Protein AF-A0A8J7CQ52-F1 (afdb_monomer)

Radius of gyration: 21.43 Å; Cα contacts (8 Å, |Δi|>4): 428; chains: 1; bounding box: 42×61×65 Å

Nearest PDB structures (foldseek):
  5lgg-assembly1_A  TM=3.935E-01  e=1.285E-01  Homo sapiens
  8pkp-assembly1_A  TM=4.173E-01  e=3.116E-01  Homo sapiens
  9gaw-assembly1_A  TM=3.884E-01  e=4.981E-01  Homo sapiens
  6q6g-assembly1_A  TM=3.761E-01  e=5.247E-01  Homo sapiens
  6q6h-assembly1_A  TM=3.753E-01  e=8.388E-01  Homo sapiens

Mean predicted aligned error: 8.26 Å

Solvent-accessible surface area (backbone atoms only — not comparable to full-atom values): 11111 Å² total; per-residue (Å²): 122,69,74,60,57,54,53,53,52,52,52,54,54,55,58,62,68,70,60,70,74,70,75,74,66,32,56,39,42,73,78,47,77,41,76,44,51,52,61,78,50,51,72,66,33,68,51,78,50,77,44,84,43,92,91,40,47,37,34,41,38,47,31,33,45,63,89,46,56,59,70,42,18,30,38,42,36,31,21,48,72,83,43,77,31,42,78,49,66,35,48,65,52,66,85,21,37,27,42,35,33,36,30,33,69,88,77,53,46,60,33,39,34,47,30,25,47,84,41,22,35,35,31,32,76,37,76,94,74,63,28,57,39,80,72,42,52,50,87,81,52,94,76,65,87,86,39,32,35,43,76,45,54,32,70,61,10,36,41,33,41,35,34,35,23,79,92,75,36,25,18,41,35,33,42,48,44,81,36,79,90,75,71,42,64,48,74,44,82,71,50,75,40,88,42,47,73,70,68,49,55,54,133

Structure (mmCIF, N/CA/C/O backbone):
data_AF-A0A8J7CQ52-F1
#
_entry.id   AF-A0A8J7CQ52-F1
#
loop_
_atom_site.group_PDB
_atom_site.id
_atom_site.type_symbol
_atom_site.label_atom_id
_atom_site.label_alt_id
_atom_site.label_comp_id
_atom_site.label_asym_id
_atom_site.label_entity_id
_atom_site.label_seq_id
_atom_site.pdbx_PDB_ins_code
_atom_site.Cartn_x
_atom_site.Cartn_y
_atom_site.Cartn_z
_atom_site.occupancy
_atom_site.B_iso_or_equiv
_atom_site.auth_seq_id
_atom_site.auth_comp_id
_atom_site.auth_asym_id
_atom_site.auth_atom_id
_atom_site.pdbx_PDB_model_num
ATOM 1 N N . MET A 1 1 ? -21.007 -41.642 -45.977 1.00 54.12 1 MET A N 1
ATOM 2 C CA . MET A 1 1 ? -19.955 -40.596 -45.983 1.00 54.12 1 MET A CA 1
ATOM 3 C C . MET A 1 1 ? -20.249 -39.434 -45.017 1.00 54.12 1 MET A C 1
ATOM 5 O O . MET A 1 1 ? -19.329 -38.993 -44.347 1.00 54.12 1 MET A O 1
ATOM 9 N N . PHE A 1 2 ? -21.511 -39.017 -44.837 1.00 52.59 2 PHE A N 1
ATOM 10 C CA . PHE A 1 2 ? -21.915 -37.891 -43.967 1.00 52.59 2 PHE A CA 1
ATOM 11 C C . PHE A 1 2 ? -21.679 -38.043 -42.448 1.00 52.59 2 PHE A C 1
ATOM 13 O O . PHE A 1 2 ? -21.454 -37.051 -41.765 1.00 52.59 2 PHE A O 1
ATOM 20 N N . ARG A 1 3 ? -21.672 -39.269 -41.901 1.00 51.53 3 ARG A N 1
ATOM 21 C CA . ARG A 1 3 ? -21.471 -39.498 -40.452 1.00 51.53 3 ARG A CA 1
ATOM 22 C C . ARG A 1 3 ? -20.067 -39.149 -39.943 1.00 51.53 3 ARG A C 1
ATOM 24 O O . ARG A 1 3 ? -19.924 -38.793 -38.781 1.00 51.53 3 ARG A O 1
ATOM 31 N N . LYS A 1 4 ? -19.039 -39.251 -40.795 1.00 50.12 4 LYS A N 1
ATOM 32 C CA . LYS A 1 4 ? -17.650 -38.974 -40.395 1.00 50.12 4 LYS A CA 1
ATOM 33 C C . LYS A 1 4 ? -17.362 -37.470 -40.356 1.00 50.12 4 LYS A C 1
ATOM 35 O O . LYS A 1 4 ? -16.729 -37.024 -39.415 1.00 50.12 4 LYS A O 1
ATOM 40 N N . PHE A 1 5 ? -17.928 -36.697 -41.289 1.00 53.66 5 PHE A N 1
ATOM 41 C CA . PHE A 1 5 ? -17.796 -35.233 -41.318 1.00 53.66 5 PHE A CA 1
ATOM 42 C C . PHE A 1 5 ? -18.483 -34.538 -40.136 1.00 53.66 5 PHE A C 1
ATOM 44 O O . PHE A 1 5 ? -17.943 -33.575 -39.601 1.00 53.66 5 PHE A O 1
ATOM 51 N N . PHE A 1 6 ? -19.630 -35.053 -39.681 1.00 57.00 6 PHE A N 1
ATOM 52 C CA . PHE A 1 6 ? -20.334 -34.492 -38.523 1.00 57.00 6 PHE A CA 1
ATOM 53 C C . PHE A 1 6 ? -19.544 -34.655 -37.218 1.00 57.00 6 PHE A C 1
ATOM 55 O O . PHE A 1 6 ? -19.503 -33.739 -36.404 1.00 57.00 6 PHE A O 1
ATOM 62 N N . ALA A 1 7 ? -18.875 -35.799 -37.043 1.00 59.47 7 ALA A N 1
ATOM 63 C CA . ALA A 1 7 ? -18.040 -36.054 -35.873 1.00 59.47 7 ALA A CA 1
ATOM 64 C C . ALA A 1 7 ? -16.777 -35.178 -35.864 1.00 59.47 7 ALA A C 1
ATOM 66 O O . ALA A 1 7 ? -16.391 -34.681 -34.811 1.00 59.47 7 ALA A O 1
ATOM 67 N N . THR A 1 8 ? -16.162 -34.936 -37.027 1.00 58.97 8 THR A N 1
ATOM 68 C CA . THR A 1 8 ? -14.992 -34.051 -37.132 1.00 58.97 8 THR A CA 1
ATOM 69 C C . THR A 1 8 ? -15.363 -32.590 -36.875 1.00 58.97 8 THR A C 1
ATOM 71 O O . THR A 1 8 ? -14.635 -31.912 -36.160 1.00 58.97 8 THR A O 1
ATOM 74 N N . LEU A 1 9 ? -16.522 -32.134 -37.371 1.00 58.25 9 LEU A N 1
ATOM 75 C CA . LEU A 1 9 ? -17.026 -30.776 -37.139 1.00 58.25 9 LEU A CA 1
ATOM 76 C C . LEU A 1 9 ? -17.364 -30.531 -35.657 1.00 58.25 9 LEU A C 1
ATOM 78 O O . LEU A 1 9 ? -17.001 -29.491 -35.112 1.00 58.25 9 LEU A O 1
ATOM 82 N N . LEU A 1 10 ? -18.000 -31.500 -34.985 1.00 57.00 10 LEU A N 1
ATOM 83 C CA . LEU A 1 10 ? -18.293 -31.417 -33.547 1.00 57.00 10 LEU A CA 1
ATOM 84 C C . LEU A 1 10 ? -17.024 -31.428 -32.688 1.00 57.00 10 LEU A C 1
ATOM 86 O O . LEU A 1 10 ? -16.965 -30.708 -31.697 1.00 57.00 10 LEU A O 1
ATOM 90 N N . LEU A 1 11 ? -15.999 -32.197 -33.072 1.00 55.75 11 LEU A N 1
ATOM 91 C CA . LEU A 1 11 ? -14.731 -32.241 -32.341 1.00 55.75 11 LEU A CA 1
ATOM 92 C C . LEU A 1 11 ? -13.945 -30.927 -32.487 1.00 55.75 11 LEU A C 1
ATOM 94 O O . LEU A 1 11 ? -13.383 -30.445 -31.508 1.00 55.75 11 LEU A O 1
ATOM 98 N N . THR A 1 12 ? -13.963 -30.300 -33.670 1.00 56.62 12 THR A N 1
ATOM 99 C CA . THR A 1 12 ? -13.379 -28.961 -33.861 1.00 56.62 12 THR A CA 1
ATOM 100 C C . THR A 1 12 ? -14.154 -27.872 -33.121 1.00 56.62 12 THR A C 1
ATOM 102 O O . THR A 1 12 ? -13.530 -26.969 -32.576 1.00 56.62 12 THR A O 1
ATOM 105 N N . LEU A 1 13 ? -15.487 -27.979 -33.029 1.00 53.38 13 LEU A N 1
ATOM 106 C CA . LEU A 1 13 ? -16.314 -27.015 -32.294 1.00 53.38 13 LEU A CA 1
ATOM 107 C C . LEU A 1 13 ? -16.138 -27.144 -30.768 1.00 53.38 13 LEU A C 1
ATOM 109 O O . LEU A 1 13 ? -16.143 -26.137 -30.061 1.00 53.38 13 LEU A O 1
ATOM 113 N N . LEU A 1 14 ? -15.930 -28.367 -30.255 1.00 51.81 14 LEU A N 1
ATOM 114 C CA . LEU A 1 14 ? -15.602 -28.594 -28.842 1.00 51.81 14 LEU A CA 1
ATOM 115 C C . LEU A 1 14 ? -14.202 -28.077 -28.479 1.00 51.81 14 LEU A C 1
ATOM 117 O O . LEU A 1 14 ? -14.034 -27.517 -27.400 1.00 51.81 14 LEU A O 1
ATOM 121 N N . LEU A 1 15 ? -13.217 -28.206 -29.374 1.00 49.91 15 LEU A N 1
ATOM 122 C CA . LEU A 1 15 ? -11.858 -27.696 -29.146 1.00 49.91 15 LEU A CA 1
ATOM 123 C C . LEU A 1 15 ? -11.780 -26.159 -29.181 1.00 49.91 15 LEU A C 1
ATOM 125 O O . LEU A 1 15 ? -10.929 -25.581 -28.509 1.00 49.91 15 LEU A O 1
ATOM 129 N N . THR A 1 16 ? -12.686 -25.481 -29.896 1.00 47.00 16 THR A N 1
ATOM 130 C CA . THR A 1 16 ? -12.791 -24.010 -29.859 1.00 47.00 16 THR A CA 1
ATOM 131 C C . THR A 1 16 ? -13.484 -23.469 -28.607 1.00 47.00 16 THR A C 1
ATOM 133 O O . THR A 1 16 ? -13.333 -22.293 -28.301 1.00 47.00 16 THR A O 1
ATOM 136 N N . LEU A 1 17 ? -14.212 -24.305 -27.857 1.00 45.75 17 LEU A N 1
ATOM 137 C CA . LEU A 1 17 ? -14.880 -23.901 -26.610 1.00 45.75 17 LEU A CA 1
ATOM 138 C C . LEU A 1 17 ? -14.002 -24.089 -25.363 1.00 45.75 17 LEU A C 1
ATOM 140 O O . LEU A 1 17 ? -14.346 -23.588 -24.298 1.00 45.75 17 LEU A O 1
ATOM 144 N N . THR A 1 18 ? -12.859 -24.769 -25.483 1.00 48.62 18 THR A N 1
ATOM 145 C CA . THR A 1 18 ? -11.888 -24.949 -24.387 1.00 48.62 18 THR A CA 1
ATOM 146 C C . THR A 1 18 ? -10.672 -24.033 -24.488 1.00 48.62 18 THR A C 1
ATOM 148 O O . THR A 1 18 ? -9.769 -24.121 -23.662 1.00 48.62 18 THR A O 1
ATOM 151 N N . ALA A 1 19 ? -10.641 -23.140 -25.477 1.00 43.78 19 ALA A N 1
ATOM 152 C CA . ALA A 1 19 ? -9.650 -22.077 -25.579 1.00 43.78 19 ALA A CA 1
ATOM 153 C C . ALA A 1 19 ? -10.288 -20.725 -25.241 1.00 43.78 19 ALA A C 1
ATOM 155 O O . ALA A 1 19 ? -10.135 -19.747 -25.963 1.00 43.78 19 ALA A O 1
ATOM 156 N N . SER A 1 20 ? -10.987 -20.646 -24.107 1.00 39.41 20 SER A N 1
ATOM 157 C CA . SER A 1 20 ? -10.946 -19.405 -23.344 1.00 39.41 20 SER A CA 1
ATOM 158 C C . SER A 1 20 ? -9.503 -19.262 -22.868 1.00 39.41 20 SER A C 1
ATOM 160 O O . SER A 1 20 ? -9.134 -19.765 -21.805 1.00 39.41 20 SER A O 1
ATOM 162 N N . THR A 1 21 ? -8.660 -18.623 -23.681 1.00 40.94 21 THR A N 1
ATOM 163 C CA . THR A 1 21 ? -7.546 -17.859 -23.135 1.00 40.94 21 THR A CA 1
ATOM 164 C C . THR A 1 21 ? -8.205 -16.857 -22.206 1.00 40.94 21 THR A C 1
ATOM 166 O O . THR A 1 21 ? -8.699 -15.816 -22.631 1.00 40.94 21 THR A O 1
ATOM 169 N N . VAL A 1 22 ? -8.339 -17.251 -20.940 1.00 43.28 22 VAL A N 1
ATOM 170 C CA . VAL A 1 22 ? -8.546 -16.320 -19.850 1.00 43.28 22 VAL A CA 1
ATOM 171 C C . VAL A 1 22 ? -7.274 -15.491 -19.870 1.00 43.28 22 VAL A C 1
ATOM 173 O O . VAL A 1 22 ? -6.287 -15.811 -19.211 1.00 43.28 22 VAL A O 1
ATOM 176 N N . ASP A 1 23 ? -7.272 -14.450 -20.696 1.00 38.31 23 ASP A N 1
ATOM 177 C CA . ASP A 1 23 ? -6.610 -13.229 -20.304 1.00 38.31 23 ASP A CA 1
ATOM 178 C C . ASP A 1 23 ? -7.300 -12.887 -18.990 1.00 38.31 23 ASP A C 1
ATOM 180 O O . ASP A 1 23 ? -8.442 -12.427 -18.966 1.00 38.31 23 ASP A O 1
ATOM 184 N N . ALA A 1 24 ? -6.681 -13.313 -17.889 1.00 46.59 24 ALA A N 1
ATOM 185 C CA . ALA A 1 24 ? -7.127 -12.994 -16.551 1.00 46.59 24 ALA A CA 1
ATOM 186 C C . ALA A 1 24 ? -6.925 -11.492 -16.417 1.00 46.59 24 ALA A C 1
ATOM 188 O O . ALA A 1 24 ? -5.885 -11.046 -15.943 1.00 46.59 24 ALA A O 1
ATOM 189 N N . GLU A 1 25 ? -7.878 -10.719 -16.931 1.00 59.00 25 GLU A N 1
ATOM 190 C CA . GLU A 1 25 ? -7.956 -9.293 -16.700 1.00 59.00 25 GLU A CA 1
ATOM 191 C C . 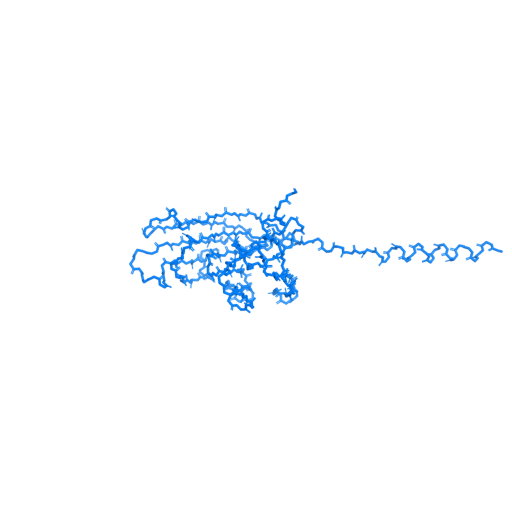GLU A 1 25 ? -7.820 -9.100 -15.192 1.00 59.00 25 GLU A C 1
ATOM 193 O O . GLU A 1 25 ? -8.471 -9.783 -14.391 1.00 59.00 25 GLU A O 1
ATOM 198 N N . GLY A 1 26 ? -6.853 -8.280 -14.796 1.00 64.25 26 GLY A N 1
ATOM 199 C CA . GLY A 1 26 ? -6.562 -8.092 -13.395 1.00 64.25 26 GLY A CA 1
ATOM 200 C C . GLY A 1 26 ? -7.808 -7.561 -12.689 1.00 64.25 26 GLY A C 1
ATOM 201 O O . GLY A 1 26 ? -8.547 -6.727 -13.205 1.00 64.25 26 GLY A O 1
ATOM 202 N N . THR A 1 27 ? -8.078 -8.077 -11.496 1.00 88.19 27 THR A N 1
ATOM 203 C CA . THR A 1 27 ? -9.344 -7.838 -10.795 1.00 88.19 27 THR A CA 1
ATOM 204 C C . THR A 1 27 ? -9.273 -6.639 -9.855 1.00 88.19 27 THR A C 1
ATOM 206 O O . THR A 1 27 ? -10.028 -6.567 -8.888 1.00 88.19 27 THR A O 1
ATOM 209 N N . PHE A 1 28 ? -8.353 -5.701 -10.072 1.00 95.50 28 PHE A N 1
ATOM 210 C CA . PHE A 1 28 ? -8.135 -4.591 -9.150 1.00 95.50 28 PHE A CA 1
ATOM 211 C C . PHE A 1 28 ? -8.481 -3.246 -9.764 1.00 95.50 28 PHE A C 1
ATOM 213 O O . PHE A 1 28 ? -8.263 -2.991 -10.942 1.00 95.50 28 PHE A O 1
ATOM 220 N N . GLN A 1 29 ? -8.969 -2.350 -8.914 1.00 95.06 29 GLN A N 1
ATOM 221 C CA . GLN A 1 29 ? -9.265 -0.970 -9.262 1.00 95.06 29 GLN A CA 1
ATOM 222 C C . GLN A 1 29 ? -8.738 -0.042 -8.170 1.00 95.06 29 GLN A C 1
ATOM 224 O O . GLN A 1 29 ? -9.004 -0.250 -6.989 1.00 95.06 29 GLN A O 1
ATOM 229 N N . GLN A 1 30 ? -8.030 1.024 -8.542 1.00 95.69 30 GLN A N 1
ATOM 230 C CA . GLN A 1 30 ? -7.736 2.102 -7.598 1.00 95.69 30 GLN A CA 1
ATOM 231 C C . GLN A 1 30 ? -9.005 2.937 -7.378 1.00 95.69 30 GLN A C 1
ATOM 233 O O . GLN A 1 30 ? -9.557 3.484 -8.330 1.00 95.69 30 GLN A O 1
ATOM 238 N N . VAL A 1 31 ? -9.458 3.048 -6.130 1.00 95.94 31 VAL A N 1
ATOM 239 C CA . VAL A 1 31 ? -10.712 3.739 -5.766 1.00 95.94 31 VAL A CA 1
ATOM 240 C C . VAL A 1 31 ? -10.490 5.013 -4.951 1.00 95.94 31 VAL A C 1
ATOM 242 O O . VAL A 1 31 ? -11.420 5.789 -4.763 1.00 95.94 31 VAL A O 1
ATOM 245 N N . TYR A 1 32 ? -9.266 5.247 -4.476 1.00 96.25 32 TYR A N 1
ATOM 246 C CA . TYR A 1 32 ? -8.889 6.461 -3.752 1.00 96.25 32 TYR A CA 1
ATOM 247 C C . TYR A 1 32 ? -7.391 6.744 -3.922 1.00 96.25 32 TYR A C 1
ATOM 249 O O . TYR A 1 32 ? -6.586 5.809 -3.990 1.00 96.25 32 TYR A O 1
ATOM 257 N N . ASN A 1 33 ? -7.021 8.027 -3.963 1.00 94.81 33 ASN A N 1
ATOM 258 C CA . ASN A 1 33 ? -5.635 8.484 -4.014 1.00 94.81 33 ASN A CA 1
ATOM 259 C C . ASN A 1 33 ? -5.468 9.834 -3.305 1.00 94.81 33 ASN A C 1
ATOM 261 O O . ASN A 1 33 ? -6.072 10.821 -3.716 1.00 94.81 33 ASN A O 1
ATOM 265 N N . ALA A 1 34 ? -4.598 9.868 -2.301 1.00 93.81 34 ALA A N 1
ATOM 266 C CA . ALA A 1 34 ? -4.069 11.065 -1.662 1.00 93.81 34 ALA A CA 1
ATOM 267 C C . ALA A 1 34 ? -2.553 11.098 -1.879 1.00 93.81 34 ALA A C 1
ATOM 269 O O . ALA A 1 34 ? -1.767 10.555 -1.097 1.00 93.81 34 ALA A O 1
ATOM 270 N N . GLU A 1 35 ? -2.152 11.696 -2.994 1.00 92.50 35 GLU A N 1
ATOM 271 C CA . GLU A 1 35 ? -0.752 11.810 -3.386 1.00 92.50 35 GLU A CA 1
ATOM 272 C C . GLU A 1 35 ? -0.027 12.858 -2.537 1.00 92.50 35 GLU A C 1
ATOM 274 O O . GLU A 1 35 ? -0.540 13.957 -2.324 1.00 92.50 35 GLU A O 1
ATOM 279 N N . ASN A 1 36 ? 1.167 12.513 -2.048 1.00 91.56 36 ASN A N 1
ATOM 280 C CA . ASN A 1 36 ? 2.035 13.378 -1.244 1.00 91.56 36 ASN A CA 1
ATOM 281 C C . ASN A 1 36 ? 1.316 14.068 -0.069 1.00 91.56 36 ASN A C 1
ATOM 283 O O . ASN A 1 36 ? 1.670 15.185 0.318 1.00 91.56 36 ASN A O 1
ATOM 287 N N . PHE A 1 37 ? 0.310 13.411 0.521 1.00 90.81 37 PHE A N 1
ATOM 288 C CA . PHE A 1 37 ? -0.562 14.006 1.534 1.00 90.81 37 PHE A CA 1
ATOM 289 C C . PHE A 1 37 ? 0.225 14.582 2.722 1.00 90.81 37 PHE A C 1
ATOM 291 O O . PHE A 1 37 ? -0.157 15.609 3.285 1.00 90.81 37 PHE A O 1
ATOM 298 N N . SER A 1 38 ? 1.351 13.963 3.098 1.00 91.38 38 SER A N 1
ATOM 299 C CA . SER A 1 38 ? 2.135 14.405 4.256 1.00 91.38 38 SER A CA 1
ATOM 300 C C . SER A 1 38 ? 2.939 15.689 4.014 1.00 91.38 38 SER A C 1
ATOM 302 O O . SER A 1 38 ? 3.389 16.301 4.989 1.00 91.38 38 SER A O 1
ATOM 304 N N . ALA A 1 39 ? 3.099 16.132 2.759 1.00 89.50 39 ALA A N 1
ATOM 305 C CA . ALA A 1 39 ? 3.724 17.417 2.435 1.00 89.50 39 ALA A CA 1
ATOM 306 C C . ALA A 1 39 ? 2.880 18.595 2.947 1.00 89.50 39 ALA A C 1
ATOM 308 O O . ALA A 1 39 ? 3.423 19.590 3.421 1.00 89.50 39 ALA A O 1
ATOM 309 N N . GLY A 1 40 ? 1.549 18.464 2.884 1.00 83.75 40 GLY A N 1
ATOM 310 C CA . GLY A 1 40 ? 0.603 19.492 3.324 1.00 83.75 40 GLY A CA 1
ATOM 311 C C . GLY A 1 40 ? 0.329 19.499 4.830 1.00 83.75 40 GLY A C 1
ATOM 312 O O . GLY A 1 40 ? -0.248 20.458 5.341 1.00 83.75 40 GLY A O 1
ATOM 313 N N . LEU A 1 41 ? 0.740 18.452 5.553 1.00 89.94 41 LEU A N 1
ATOM 314 C CA . LEU A 1 41 ? 0.519 18.345 6.992 1.00 89.94 41 LEU A CA 1
ATOM 315 C C . LEU A 1 41 ? 1.538 19.176 7.778 1.00 89.94 41 LEU A C 1
ATOM 317 O O . LEU A 1 41 ? 2.758 18.997 7.658 1.00 89.94 41 LEU A O 1
ATOM 321 N N . LYS A 1 42 ? 1.026 20.048 8.651 1.00 89.81 42 LYS A N 1
ATOM 322 C CA . LYS A 1 42 ? 1.812 20.668 9.722 1.00 89.81 42 LYS A CA 1
ATOM 323 C C . LYS A 1 42 ? 2.085 19.651 10.832 1.00 89.81 42 LYS A C 1
ATOM 325 O O . LYS A 1 42 ? 1.505 18.568 10.884 1.00 89.81 42 LYS A O 1
ATOM 330 N N . ALA A 1 43 ? 2.975 20.033 11.737 1.00 86.56 43 ALA A N 1
ATOM 331 C CA . ALA A 1 43 ? 3.265 19.273 12.941 1.00 86.56 43 ALA A CA 1
ATOM 332 C C . ALA A 1 43 ? 1.984 19.054 13.782 1.00 86.56 43 ALA A C 1
ATOM 334 O O . ALA A 1 43 ? 1.177 19.970 13.932 1.00 86.56 43 ALA A O 1
ATOM 335 N N . ASP A 1 44 ? 1.802 17.835 14.286 1.00 89.50 44 ASP A N 1
ATOM 336 C CA . ASP A 1 44 ? 0.636 17.303 15.009 1.00 89.50 44 ASP A CA 1
ATOM 337 C C . ASP A 1 44 ? -0.707 17.315 14.261 1.00 89.50 44 ASP A C 1
ATOM 339 O O . ASP A 1 44 ? -1.755 17.055 14.857 1.00 89.50 44 ASP A O 1
ATOM 343 N N . GLN A 1 45 ? -0.698 17.531 12.944 1.00 93.56 45 GLN A N 1
ATOM 344 C CA . GLN A 1 45 ? -1.900 17.395 12.125 1.00 93.56 45 GLN A CA 1
ATOM 345 C C . GLN A 1 45 ? -2.124 15.958 11.655 1.00 93.56 45 GLN A C 1
ATOM 347 O O . GLN A 1 45 ? -1.191 15.161 11.521 1.00 93.56 45 GLN A O 1
ATOM 352 N N . ALA A 1 46 ? -3.392 15.649 11.395 1.00 93.75 46 ALA A N 1
ATOM 353 C CA . ALA A 1 46 ? -3.857 14.360 10.920 1.00 93.75 46 ALA A CA 1
ATOM 354 C C . ALA A 1 46 ? -4.783 14.533 9.715 1.00 93.75 46 ALA A C 1
ATOM 356 O O . ALA A 1 46 ? -5.510 15.524 9.639 1.00 93.75 46 ALA A O 1
ATOM 357 N N . ILE A 1 47 ? -4.790 13.542 8.826 1.00 94.69 47 ILE A N 1
ATOM 358 C CA . ILE A 1 47 ? -5.940 13.271 7.962 1.00 94.69 47 ILE A CA 1
ATOM 359 C C . ILE A 1 47 ? -6.664 12.027 8.471 1.00 94.69 47 ILE A C 1
ATOM 361 O O . ILE A 1 47 ? -6.027 11.080 8.943 1.00 94.69 47 ILE A O 1
ATOM 365 N N . ASP A 1 48 ? -7.988 12.042 8.368 1.00 95.88 48 ASP A N 1
ATOM 366 C CA . ASP A 1 48 ? -8.854 10.935 8.747 1.00 95.88 48 ASP A CA 1
ATOM 367 C C . ASP A 1 48 ? -9.662 10.501 7.523 1.00 95.88 48 ASP A C 1
ATOM 369 O O . ASP A 1 48 ? -10.458 11.269 6.990 1.00 95.88 48 ASP A O 1
ATOM 373 N N . GLU A 1 49 ? -9.476 9.255 7.102 1.00 96.88 49 GLU A N 1
ATOM 374 C CA . GLU A 1 49 ? -10.151 8.672 5.944 1.00 96.88 49 GLU A CA 1
ATOM 375 C C . GLU A 1 49 ? -10.973 7.460 6.370 1.00 96.88 49 GLU A C 1
ATOM 377 O O . GLU A 1 49 ? -10.555 6.678 7.225 1.00 96.88 49 GLU A O 1
ATOM 382 N N . SER A 1 50 ? -12.171 7.299 5.812 1.00 97.44 50 SER A N 1
ATOM 383 C CA . SER A 1 50 ? -13.091 6.218 6.182 1.00 97.44 50 SER A CA 1
ATOM 384 C C . SER A 1 50 ? -13.582 5.461 4.962 1.00 97.44 50 SER A C 1
ATOM 386 O O . SER A 1 50 ? -14.041 6.058 3.993 1.00 97.44 50 SER A O 1
ATOM 388 N N . PHE A 1 51 ? -13.572 4.136 5.060 1.00 97.25 51 PHE A N 1
ATOM 389 C CA . PHE A 1 51 ? -13.957 3.240 3.983 1.00 97.25 51 PHE A CA 1
ATOM 390 C C . PHE A 1 51 ? -14.918 2.177 4.506 1.00 97.25 51 PHE A C 1
ATOM 392 O O . PHE A 1 51 ? -14.689 1.584 5.559 1.00 97.25 51 PHE A O 1
ATOM 399 N N . ASN A 1 52 ? -15.987 1.922 3.755 1.00 95.75 52 ASN A N 1
ATOM 400 C CA . ASN A 1 52 ? -16.872 0.796 4.028 1.00 95.75 52 ASN A CA 1
ATOM 401 C C . ASN A 1 52 ? -16.250 -0.460 3.411 1.00 95.75 52 ASN A C 1
ATOM 403 O O . ASN A 1 52 ? -16.018 -0.497 2.200 1.00 95.75 52 ASN A O 1
ATOM 407 N N . THR A 1 53 ? -15.969 -1.464 4.235 1.00 94.38 53 THR A N 1
ATOM 408 C CA . THR A 1 53 ? -15.482 -2.777 3.802 1.00 94.38 53 THR A CA 1
ATOM 409 C C . THR A 1 53 ? -16.567 -3.831 4.046 1.00 94.38 53 THR A C 1
ATOM 411 O O . THR A 1 53 ? -17.524 -3.567 4.780 1.00 94.38 53 THR A O 1
ATOM 414 N N . PRO A 1 54 ? -16.434 -5.041 3.476 1.00 92.62 54 PRO A N 1
ATOM 415 C CA . PRO A 1 54 ? -17.294 -6.168 3.841 1.00 92.62 54 PRO A CA 1
ATOM 416 C C . PRO A 1 54 ? -17.265 -6.519 5.340 1.00 92.62 54 PRO A C 1
ATOM 418 O O . PRO A 1 54 ? -18.219 -7.101 5.843 1.00 92.62 54 PRO A O 1
ATOM 421 N N . ASP A 1 55 ? -16.190 -6.154 6.045 1.00 93.56 55 ASP A N 1
ATOM 422 C CA . ASP A 1 55 ? -15.965 -6.482 7.457 1.00 93.56 55 ASP A CA 1
ATOM 423 C C . ASP A 1 55 ? -16.417 -5.375 8.429 1.00 93.56 55 ASP A C 1
ATOM 425 O O . ASP A 1 55 ? -16.373 -5.582 9.639 1.00 93.56 55 ASP A O 1
ATOM 429 N N . GLY A 1 56 ? -16.808 -4.197 7.928 1.00 95.56 56 GLY A N 1
ATOM 430 C CA . GLY A 1 56 ? -17.216 -3.048 8.743 1.00 95.56 56 GLY A CA 1
ATOM 431 C C . GLY A 1 56 ? -16.662 -1.715 8.236 1.00 95.56 56 GLY A C 1
ATOM 432 O O . GLY A 1 56 ? -16.099 -1.608 7.141 1.00 95.56 56 GLY A O 1
ATOM 433 N N . LYS A 1 57 ? -16.816 -0.650 9.026 1.00 97.69 57 LYS A N 1
ATOM 434 C CA . LYS A 1 57 ? -16.278 0.671 8.678 1.00 97.69 57 LYS A CA 1
ATOM 435 C C . LYS A 1 57 ? -14.830 0.779 9.145 1.00 97.69 57 LYS A C 1
ATOM 437 O O . LYS A 1 57 ? -14.561 0.891 10.342 1.00 97.69 57 LYS A O 1
ATOM 442 N N . LEU A 1 58 ? -13.891 0.804 8.201 1.00 98.06 58 LEU A N 1
ATOM 443 C CA . LEU A 1 58 ? -12.467 0.969 8.483 1.00 98.06 58 LEU A CA 1
ATOM 444 C C . LEU A 1 58 ? -12.066 2.444 8.370 1.00 98.06 58 LEU A C 1
ATOM 446 O O . LEU A 1 58 ? -12.206 3.060 7.314 1.00 98.06 58 LEU A O 1
ATOM 450 N N . ARG A 1 59 ? -11.548 3.012 9.459 1.00 98.19 59 ARG A N 1
ATOM 451 C CA . ARG A 1 59 ? -11.038 4.386 9.531 1.00 98.19 59 ARG A CA 1
ATOM 452 C C . ARG A 1 59 ? -9.523 4.389 9.654 1.00 98.19 59 ARG A C 1
ATOM 454 O O . ARG A 1 59 ? -8.997 3.774 10.578 1.00 98.19 59 ARG A O 1
ATOM 461 N N . PHE A 1 60 ? -8.849 5.127 8.784 1.00 98.12 60 PHE A N 1
ATOM 462 C CA . PHE A 1 60 ? -7.430 5.445 8.879 1.00 98.12 60 PHE A CA 1
ATOM 463 C C . PHE A 1 60 ? -7.247 6.849 9.432 1.00 98.12 60 PHE A C 1
ATOM 465 O O . PHE A 1 60 ? -7.909 7.779 8.988 1.00 98.12 60 PHE A O 1
ATOM 472 N N . GLN A 1 61 ? -6.320 6.989 10.368 1.00 97.31 61 GLN A N 1
ATOM 473 C CA . GLN A 1 61 ? -5.814 8.263 10.846 1.00 97.31 61 GLN A CA 1
ATOM 474 C C . GLN A 1 61 ? -4.314 8.310 10.557 1.00 97.31 61 GLN A C 1
ATOM 476 O O . GLN A 1 61 ? -3.558 7.492 11.083 1.00 97.31 61 GLN A O 1
ATOM 481 N N . LEU A 1 62 ? -3.894 9.253 9.717 1.00 95.44 62 LEU A N 1
ATOM 482 C CA . LEU A 1 62 ? -2.513 9.425 9.263 1.00 95.44 62 LEU A CA 1
ATOM 483 C C . LEU A 1 62 ? -2.000 10.760 9.811 1.00 95.44 62 LEU A C 1
ATOM 485 O O . LEU A 1 62 ? -2.474 11.820 9.401 1.00 95.44 62 LEU A O 1
ATOM 489 N N . ARG A 1 63 ? -1.066 10.721 10.764 1.00 94.56 63 ARG A N 1
ATOM 490 C CA . ARG A 1 63 ? -0.623 11.887 11.544 1.00 94.56 63 ARG A CA 1
ATOM 491 C C . ARG A 1 63 ? 0.845 12.195 11.303 1.00 94.56 63 ARG A C 1
ATOM 493 O O . ARG A 1 63 ? 1.660 11.277 11.267 1.00 94.56 63 ARG A O 1
ATOM 500 N N . LYS A 1 64 ? 1.192 13.478 11.240 1.00 92.81 64 LYS A N 1
ATOM 501 C CA . LYS A 1 64 ? 2.581 13.950 11.279 1.00 92.81 64 LYS A CA 1
ATOM 502 C C . LYS A 1 64 ? 2.892 14.458 12.681 1.00 92.81 64 LYS A C 1
ATOM 504 O O . LYS A 1 64 ? 2.373 15.492 13.074 1.00 92.81 64 LYS A O 1
ATOM 509 N N . LEU A 1 65 ? 3.709 13.750 13.452 1.00 91.81 65 LEU A N 1
ATOM 510 C CA . LEU A 1 65 ? 3.990 14.078 14.855 1.00 91.81 65 LEU A CA 1
ATOM 511 C C . LEU A 1 65 ? 4.989 15.242 14.980 1.00 91.81 65 LEU A C 1
ATOM 513 O O . LEU A 1 65 ? 6.009 15.269 14.289 1.00 91.81 65 LEU A O 1
ATOM 517 N N . ALA A 1 66 ? 4.744 16.199 15.879 1.00 82.50 66 ALA A N 1
ATOM 518 C CA . ALA A 1 66 ? 5.621 17.358 16.079 1.00 82.50 66 ALA A CA 1
ATOM 519 C C . ALA A 1 66 ? 6.901 17.021 16.853 1.00 82.50 66 ALA A C 1
ATOM 521 O O . ALA A 1 66 ? 7.996 17.404 16.442 1.00 82.50 66 ALA A O 1
ATOM 522 N N . ASN A 1 67 ? 6.769 16.244 17.928 1.00 82.12 67 ASN A N 1
ATOM 523 C CA . ASN A 1 67 ? 7.849 15.974 18.884 1.00 82.12 67 ASN A CA 1
ATOM 524 C C . ASN A 1 67 ? 8.423 14.550 18.779 1.00 82.12 67 ASN A C 1
ATOM 526 O O . ASN A 1 67 ? 9.039 14.056 19.720 1.00 82.12 67 ASN A O 1
ATOM 530 N N . ALA A 1 68 ? 8.204 13.869 17.652 1.00 84.12 68 ALA A N 1
ATOM 531 C CA . ALA A 1 68 ? 8.803 12.565 17.386 1.00 84.12 68 ALA A CA 1
ATOM 532 C C . ALA A 1 68 ? 10.191 12.701 16.741 1.00 84.12 68 ALA A C 1
ATOM 534 O O . ALA A 1 68 ? 10.487 13.698 16.074 1.00 84.12 68 ALA A O 1
ATOM 535 N N . SER A 1 69 ? 11.032 11.676 16.909 1.00 86.12 69 SER A N 1
ATOM 536 C CA . SER A 1 69 ? 12.261 11.534 16.125 1.00 86.12 69 SER A CA 1
ATOM 537 C C . SER A 1 69 ? 11.937 11.401 14.634 1.00 86.12 69 SER A C 1
ATOM 539 O O . SER A 1 69 ? 10.813 11.047 14.268 1.00 86.12 69 SER A O 1
ATOM 541 N N . ALA A 1 70 ? 12.924 11.662 13.770 1.00 83.25 70 ALA A N 1
ATOM 542 C CA . ALA A 1 70 ? 12.766 11.482 12.328 1.00 83.25 70 ALA A CA 1
ATOM 543 C C . ALA A 1 70 ? 12.242 10.074 11.998 1.00 83.25 70 ALA A C 1
ATOM 545 O O . ALA A 1 70 ? 11.273 9.969 11.265 1.00 83.25 70 ALA A O 1
ATOM 546 N N . ASP A 1 71 ? 12.748 9.027 12.655 1.00 86.56 71 ASP A N 1
ATOM 547 C CA . ASP A 1 71 ? 12.343 7.627 12.423 1.00 86.56 71 ASP A CA 1
ATOM 548 C C . ASP A 1 71 ? 10.893 7.286 12.811 1.00 86.56 71 ASP A C 1
ATOM 550 O O . ASP A 1 71 ? 10.408 6.192 12.526 1.00 86.56 71 ASP A O 1
ATOM 554 N N . LYS A 1 72 ? 10.195 8.196 13.497 1.00 89.19 72 LYS A N 1
ATOM 555 C CA . LYS A 1 72 ? 8.819 8.002 13.979 1.00 89.19 72 LYS A CA 1
ATOM 556 C C . LYS A 1 72 ? 7.913 9.178 13.623 1.00 89.19 72 LYS A C 1
ATOM 558 O O . LYS A 1 72 ? 6.926 9.429 14.314 1.00 89.19 72 LYS A O 1
ATOM 563 N N . ARG A 1 73 ? 8.267 9.944 12.590 1.00 91.06 73 ARG A N 1
ATOM 564 C CA . ARG A 1 73 ? 7.592 11.200 12.252 1.00 91.06 73 ARG A CA 1
ATOM 565 C C . ARG A 1 73 ? 6.144 10.994 11.823 1.00 91.06 73 ARG A C 1
ATOM 567 O O . ARG A 1 73 ? 5.302 11.832 12.144 1.00 91.06 73 ARG A O 1
ATOM 574 N N . MET A 1 74 ? 5.854 9.907 11.118 1.00 94.50 74 MET A N 1
ATOM 575 C CA . MET A 1 74 ? 4.512 9.590 10.644 1.00 94.50 74 MET A CA 1
ATOM 576 C C . MET A 1 74 ? 3.888 8.500 11.507 1.00 94.50 74 MET A C 1
ATOM 578 O O . MET A 1 74 ? 4.512 7.476 11.757 1.00 94.50 74 MET A O 1
ATOM 582 N N . HIS A 1 75 ? 2.651 8.703 11.951 1.00 95.69 75 HIS A N 1
ATOM 583 C CA . HIS A 1 75 ? 1.901 7.752 12.770 1.00 95.69 75 HIS A CA 1
ATOM 584 C C . HIS A 1 75 ? 0.612 7.357 12.063 1.00 95.69 75 HIS A C 1
ATOM 586 O O . HIS A 1 75 ? -0.184 8.218 11.688 1.00 95.69 75 HIS A O 1
ATOM 592 N N . VAL A 1 76 ? 0.409 6.057 11.876 1.00 96.88 76 VAL A N 1
ATOM 593 C CA . VAL A 1 76 ? -0.738 5.504 11.161 1.00 96.88 76 VAL A CA 1
ATOM 594 C C . VAL A 1 76 ? -1.525 4.606 12.091 1.00 96.88 76 VAL A C 1
ATOM 596 O O . VAL A 1 76 ? -1.023 3.596 12.579 1.00 96.88 76 VAL A O 1
ATOM 599 N N . ILE A 1 77 ? -2.788 4.957 12.300 1.00 98.00 77 ILE A N 1
ATOM 600 C CA . ILE A 1 77 ? -3.721 4.170 13.099 1.00 98.00 77 ILE A CA 1
ATOM 601 C C . ILE A 1 77 ? -4.875 3.740 12.202 1.00 98.00 77 ILE A C 1
ATOM 603 O O . ILE A 1 77 ? -5.467 4.580 11.529 1.00 98.00 77 ILE A O 1
ATOM 607 N N . ALA A 1 78 ? -5.254 2.462 12.249 1.00 98.19 78 ALA A N 1
ATOM 608 C CA . ALA A 1 78 ? -6.499 1.991 11.645 1.00 98.19 78 ALA A CA 1
ATOM 609 C C . ALA A 1 78 ? -7.460 1.456 12.713 1.00 98.19 78 ALA A C 1
ATOM 611 O O . ALA A 1 78 ? -7.047 0.758 13.647 1.00 98.19 78 ALA A O 1
ATOM 612 N N . ARG A 1 79 ? -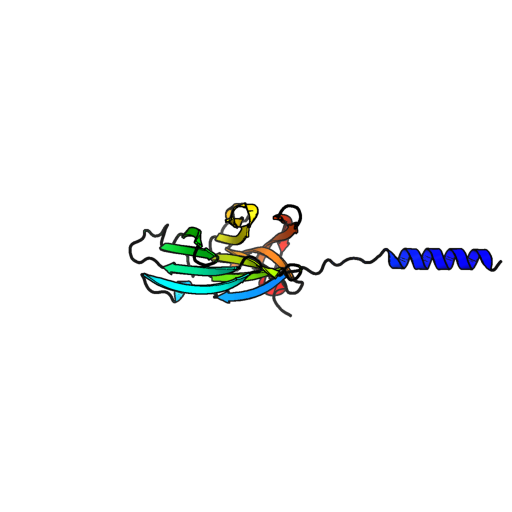8.749 1.778 12.578 1.00 98.50 79 ARG A N 1
ATOM 613 C CA . ARG A 1 79 ? -9.832 1.300 13.448 1.00 98.50 79 ARG A CA 1
ATOM 614 C C . ARG A 1 79 ? -10.969 0.707 12.624 1.00 98.50 79 ARG A C 1
ATOM 616 O O . ARG A 1 79 ? -11.482 1.402 11.754 1.00 98.50 79 ARG A O 1
ATOM 623 N N . LEU A 1 80 ? -11.363 -0.530 12.910 1.00 97.81 80 LEU A N 1
ATOM 624 C CA . LEU A 1 80 ? -12.553 -1.172 12.349 1.00 97.81 80 LEU A CA 1
ATOM 625 C C . LEU A 1 80 ? -13.680 -1.064 13.375 1.00 97.81 80 LEU A C 1
ATOM 627 O O . LEU A 1 80 ? -13.510 -1.565 14.485 1.00 97.81 80 LEU A O 1
ATOM 631 N N . ASP A 1 81 ? -14.771 -0.377 13.033 1.00 96.69 81 ASP A N 1
ATOM 632 C CA . ASP A 1 81 ? -15.900 -0.119 13.943 1.00 96.69 81 ASP A CA 1
ATOM 633 C C . ASP A 1 81 ? -15.422 0.351 15.332 1.00 96.69 81 ASP A C 1
ATOM 635 O O . ASP A 1 81 ? -15.725 -0.222 16.374 1.00 96.69 81 ASP A O 1
ATOM 639 N N . ASP A 1 82 ? -14.560 1.373 15.312 1.00 94.56 82 ASP A N 1
ATOM 640 C CA . ASP A 1 82 ? -13.895 2.002 16.465 1.00 94.56 82 ASP A CA 1
ATOM 641 C C . ASP A 1 82 ? -12.882 1.131 17.238 1.00 94.56 82 ASP A C 1
ATOM 643 O O . ASP A 1 82 ? -12.097 1.653 18.040 1.00 94.56 82 ASP A O 1
ATOM 647 N N . LYS A 1 83 ? -12.763 -0.164 16.930 1.00 97.00 83 LYS A N 1
ATOM 648 C CA . LYS A 1 83 ? -11.710 -1.034 17.469 1.00 97.00 83 LYS A CA 1
ATOM 649 C C . LYS A 1 83 ? -10.394 -0.819 16.725 1.00 97.00 83 LYS A C 1
ATOM 651 O O . LYS A 1 83 ? -10.319 -1.004 15.516 1.00 97.00 83 LYS A O 1
ATOM 656 N N . LYS A 1 84 ? -9.314 -0.493 17.442 1.00 97.62 84 LYS A N 1
ATOM 657 C CA . LYS A 1 84 ? -7.967 -0.357 16.856 1.00 97.62 84 LYS A CA 1
ATOM 658 C C . LYS A 1 84 ? -7.455 -1.700 16.319 1.00 97.62 84 LYS A C 1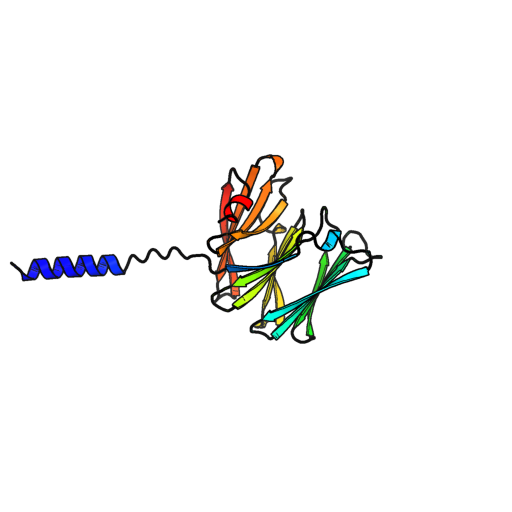
ATOM 660 O O . LYS A 1 84 ? -7.361 -2.667 17.071 1.00 97.62 84 LYS A O 1
ATOM 665 N N . VAL A 1 85 ? -7.101 -1.732 15.034 1.00 97.88 85 VAL A N 1
ATOM 666 C CA . VAL A 1 85 ? -6.632 -2.923 14.294 1.00 97.88 85 VAL A CA 1
ATOM 667 C C . VAL A 1 85 ? -5.240 -2.744 13.676 1.00 97.88 85 VAL A C 1
ATOM 669 O O . VAL A 1 85 ? -4.666 -3.715 13.183 1.00 97.88 85 VAL A O 1
ATOM 672 N N . TYR A 1 86 ? -4.694 -1.524 13.714 1.00 97.81 86 TYR A N 1
ATOM 673 C CA . TYR A 1 86 ? -3.338 -1.184 13.272 1.00 97.81 86 TYR A CA 1
ATOM 674 C C . TYR A 1 86 ? -2.843 0.075 13.983 1.00 97.81 86 TYR A C 1
ATOM 676 O O . TYR A 1 86 ? -3.643 0.974 14.256 1.00 97.81 86 TYR A O 1
ATOM 684 N N . ASP A 1 87 ? -1.552 0.120 14.292 1.00 97.38 87 ASP A N 1
ATOM 685 C CA . ASP A 1 87 ? -0.891 1.218 14.997 1.00 97.38 87 ASP A CA 1
ATOM 686 C C . ASP A 1 87 ? 0.613 1.135 14.717 1.00 97.38 87 ASP A C 1
ATOM 688 O O . ASP A 1 87 ? 1.300 0.317 15.323 1.00 97.38 87 ASP A O 1
ATOM 692 N N . GLU A 1 88 ? 1.103 1.918 13.758 1.00 96.12 88 GLU A N 1
ATOM 693 C CA . GLU A 1 88 ? 2.503 1.871 13.329 1.00 96.12 88 GLU A CA 1
ATOM 694 C C . GLU A 1 88 ? 3.092 3.256 13.095 1.00 96.12 88 GLU A C 1
ATOM 696 O O . GLU A 1 88 ? 2.388 4.212 12.756 1.00 96.12 88 GLU A O 1
ATOM 701 N N . HIS A 1 89 ? 4.410 3.347 13.267 1.00 95.06 89 HIS A N 1
ATOM 702 C CA . HIS A 1 89 ? 5.176 4.563 13.020 1.00 95.06 89 HIS A CA 1
ATOM 703 C C . HIS A 1 89 ? 6.113 4.374 11.831 1.00 95.06 89 HIS A C 1
ATOM 705 O O . HIS A 1 89 ? 6.715 3.315 11.660 1.00 95.06 89 HIS A O 1
ATOM 711 N N . PHE A 1 90 ? 6.267 5.431 11.046 1.00 93.31 90 PHE A N 1
ATOM 712 C CA . PHE A 1 90 ? 7.145 5.476 9.889 1.00 93.31 90 PHE A CA 1
ATOM 713 C C . PHE A 1 90 ? 8.102 6.667 9.984 1.00 93.31 90 PHE A C 1
ATOM 715 O O . PHE A 1 90 ? 7.752 7.689 10.598 1.00 93.31 90 PHE A O 1
ATOM 722 N N . PRO A 1 91 ? 9.294 6.554 9.372 1.00 92.81 91 PRO A N 1
ATOM 723 C CA . PRO A 1 91 ? 10.244 7.651 9.311 1.00 92.81 91 PRO A CA 1
ATOM 724 C C . PRO A 1 91 ? 9.674 8.843 8.544 1.00 92.81 91 PRO A C 1
ATOM 726 O O . PRO A 1 91 ? 8.716 8.716 7.782 1.00 92.81 91 PRO A O 1
ATOM 729 N N . ASP A 1 92 ? 10.266 10.014 8.731 1.00 88.81 92 ASP A N 1
ATOM 730 C CA . ASP A 1 92 ? 10.066 11.141 7.831 1.00 88.81 92 ASP A CA 1
ATOM 731 C C . ASP A 1 92 ? 10.560 10.751 6.437 1.00 88.81 92 ASP A C 1
ATOM 733 O O . ASP A 1 92 ? 11.545 10.026 6.314 1.00 88.81 92 ASP A O 1
ATOM 737 N N . ALA A 1 93 ? 9.867 11.191 5.393 1.00 86.75 93 ALA A N 1
ATOM 738 C CA . ALA A 1 93 ? 10.208 10.784 4.038 1.00 86.75 93 ALA A CA 1
ATOM 739 C C . ALA A 1 93 ? 10.116 11.948 3.061 1.00 86.75 93 ALA A C 1
ATOM 741 O O . ALA A 1 93 ? 9.172 12.739 3.101 1.00 86.75 93 ALA A O 1
ATOM 742 N N . TYR A 1 94 ? 11.086 12.008 2.149 1.00 79.00 94 TYR A N 1
ATOM 743 C CA . TYR A 1 94 ? 11.132 12.977 1.062 1.00 79.00 94 TYR A CA 1
ATOM 744 C C . TYR A 1 94 ? 10.703 12.315 -0.264 1.00 79.00 94 TYR A C 1
ATOM 746 O O . TYR A 1 94 ? 11.171 11.217 -0.568 1.00 79.00 94 TYR A O 1
ATOM 754 N N . PRO A 1 95 ? 9.838 12.948 -1.081 1.00 79.31 95 PRO A N 1
ATOM 755 C CA . PRO A 1 95 ? 9.209 14.252 -0.852 1.00 79.31 95 PRO A CA 1
ATOM 756 C C . PRO A 1 95 ? 8.062 14.228 0.174 1.00 79.31 95 PRO A C 1
ATOM 758 O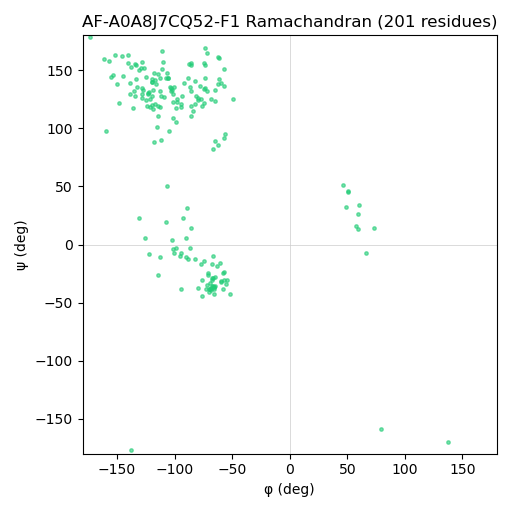 O . PRO A 1 95 ? 7.840 15.235 0.841 1.00 79.31 95 PRO A O 1
ATOM 761 N N . ALA A 1 96 ? 7.337 13.112 0.295 1.00 92.00 96 ALA A N 1
ATOM 762 C CA . ALA A 1 96 ? 6.245 12.903 1.246 1.00 92.00 96 ALA A CA 1
ATOM 763 C C . ALA A 1 96 ? 5.757 11.444 1.197 1.00 92.00 96 ALA A C 1
ATOM 765 O O . ALA A 1 96 ? 6.227 10.642 0.388 1.00 92.00 96 ALA A O 1
ATOM 766 N N . TYR A 1 97 ? 4.777 11.123 2.040 1.00 95.25 97 TYR A N 1
ATOM 767 C CA . TYR A 1 97 ? 3.968 9.919 1.925 1.00 95.25 97 TYR A CA 1
ATOM 768 C C . TYR A 1 97 ? 2.753 10.145 1.032 1.00 95.25 97 TYR A C 1
ATOM 770 O O . TYR A 1 97 ? 2.103 11.189 1.099 1.00 95.25 97 TYR A O 1
ATOM 778 N N . SER A 1 98 ? 2.407 9.114 0.272 1.00 95.31 98 SER A N 1
ATOM 779 C CA . SER A 1 98 ? 1.146 8.972 -0.450 1.00 95.31 98 SER A CA 1
ATOM 780 C C . SER A 1 98 ? 0.304 7.856 0.166 1.00 95.31 98 SER A C 1
ATOM 782 O O . SER A 1 98 ? 0.838 6.886 0.709 1.00 95.31 98 SER A O 1
ATOM 784 N N . PHE A 1 99 ? -1.018 7.982 0.058 1.00 96.38 99 PHE A N 1
ATOM 785 C CA . PHE A 1 99 ? -1.975 6.975 0.509 1.00 96.38 99 PHE A CA 1
ATOM 786 C C . PHE A 1 99 ? -2.956 6.628 -0.611 1.00 96.38 99 PHE A C 1
ATOM 788 O O . PHE A 1 99 ? -3.558 7.516 -1.214 1.00 96.38 99 PHE A O 1
ATOM 795 N N . ARG A 1 100 ? -3.138 5.340 -0.904 1.00 96.75 100 ARG A N 1
ATOM 796 C CA . ARG A 1 100 ? -4.085 4.871 -1.927 1.00 96.75 100 ARG A CA 1
ATOM 797 C C . ARG A 1 100 ? -4.925 3.720 -1.426 1.00 96.75 100 ARG A C 1
ATOM 799 O O . ARG A 1 100 ? -4.490 2.947 -0.577 1.00 96.75 100 ARG A O 1
ATOM 806 N N . VAL A 1 101 ? -6.105 3.572 -2.020 1.00 97.88 101 VAL A N 1
ATOM 807 C CA . VAL A 1 101 ? -6.964 2.410 -1.792 1.00 97.88 101 VAL A CA 1
ATOM 808 C C . VAL A 1 101 ? -7.193 1.680 -3.101 1.00 97.88 101 VAL A C 1
ATOM 810 O O . VAL A 1 101 ? -7.590 2.273 -4.107 1.00 97.88 101 VAL A O 1
ATOM 813 N N . ILE A 1 102 ? -6.936 0.380 -3.062 1.00 97.75 102 ILE A N 1
ATOM 814 C CA . ILE A 1 102 ? -7.129 -0.564 -4.150 1.00 97.75 102 ILE A CA 1
ATOM 815 C C . ILE A 1 102 ? -8.274 -1.490 -3.751 1.00 97.75 102 ILE A C 1
ATOM 817 O O . ILE A 1 102 ? -8.253 -2.085 -2.679 1.00 97.75 102 ILE A O 1
ATOM 821 N N . LYS A 1 103 ? -9.274 -1.625 -4.613 1.00 96.69 103 LYS A N 1
ATOM 822 C CA . LYS A 1 103 ? -10.394 -2.544 -4.453 1.00 96.69 103 LYS A CA 1
ATOM 823 C C . LYS A 1 103 ? -10.169 -3.773 -5.323 1.00 96.69 103 LYS A C 1
ATOM 825 O O . LYS A 1 103 ? -9.930 -3.625 -6.518 1.00 96.69 103 LYS A O 1
ATOM 830 N N . ASN A 1 104 ? -10.293 -4.963 -4.748 1.00 94.88 104 ASN A N 1
ATOM 831 C CA . ASN A 1 104 ? -10.525 -6.175 -5.527 1.00 94.88 104 ASN A CA 1
ATOM 832 C C . ASN A 1 104 ? -11.994 -6.196 -5.961 1.00 94.88 104 ASN A C 1
ATOM 834 O O . ASN A 1 104 ? -12.902 -6.160 -5.129 1.00 94.88 104 ASN A O 1
ATOM 838 N N . VAL A 1 105 ? -12.243 -6.205 -7.265 1.00 92.00 105 VAL A N 1
ATOM 839 C CA . VAL A 1 105 ? -13.594 -6.118 -7.827 1.00 92.00 105 VAL A CA 1
ATOM 840 C C . VAL A 1 105 ? -14.393 -7.397 -7.589 1.00 92.00 105 VAL A C 1
ATOM 842 O O . VAL A 1 105 ? -15.615 -7.324 -7.506 1.00 92.00 105 VAL A O 1
ATOM 845 N N . ALA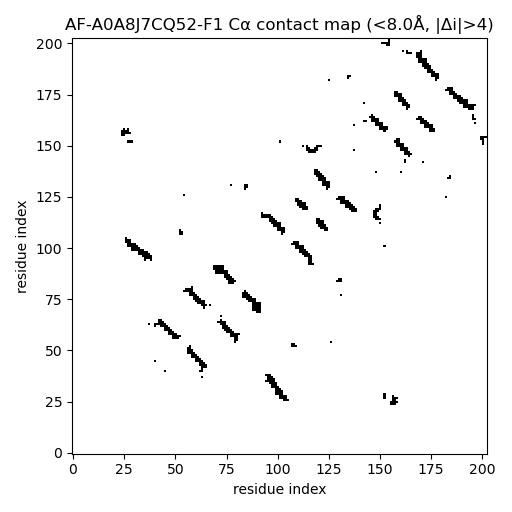 A 1 106 ? -13.717 -8.537 -7.412 1.00 89.12 106 ALA A N 1
ATOM 846 C CA . ALA A 1 106 ? -14.364 -9.834 -7.237 1.00 89.12 106 ALA A CA 1
ATOM 847 C C . ALA A 1 106 ? -15.096 -9.968 -5.889 1.00 89.12 106 ALA A C 1
ATOM 849 O O . ALA A 1 106 ? -16.202 -10.499 -5.842 1.00 89.12 106 ALA A O 1
ATOM 850 N N . ASP A 1 107 ? -14.503 -9.477 -4.797 1.00 88.62 107 ASP A N 1
ATOM 851 C CA . ASP A 1 107 ? -15.024 -9.637 -3.428 1.00 88.62 107 ASP A CA 1
ATOM 852 C C . ASP A 1 107 ? -15.202 -8.304 -2.678 1.00 88.62 107 ASP A C 1
ATOM 854 O O . ASP A 1 107 ? -15.543 -8.277 -1.498 1.00 88.62 107 ASP A O 1
ATOM 858 N N . SER A 1 108 ? -14.984 -7.175 -3.358 1.00 91.25 108 SER A N 1
ATOM 859 C CA . SER A 1 108 ? -15.003 -5.830 -2.774 1.00 91.25 108 SER A CA 1
ATOM 860 C C . SER A 1 108 ? -14.021 -5.603 -1.620 1.00 91.25 108 SER A C 1
ATOM 862 O O . SER A 1 108 ? -14.137 -4.596 -0.915 1.00 91.25 108 SER A O 1
ATOM 864 N N . ARG A 1 109 ? -13.024 -6.477 -1.442 1.00 93.88 109 ARG A N 1
ATOM 865 C CA . ARG A 1 109 ? -11.955 -6.286 -0.461 1.00 93.88 109 ARG A CA 1
ATOM 866 C C . ARG A 1 109 ? -11.153 -5.037 -0.795 1.00 93.88 109 ARG A C 1
ATOM 868 O O . ARG A 1 109 ? -10.825 -4.784 -1.954 1.00 93.88 109 ARG A O 1
ATOM 875 N N . LEU A 1 110 ? -10.820 -4.272 0.240 1.00 97.25 110 LEU A N 1
ATOM 876 C CA . LEU A 1 110 ? -9.973 -3.095 0.123 1.00 97.25 110 LEU A CA 1
ATOM 877 C C . LEU A 1 110 ? -8.568 -3.391 0.643 1.00 97.25 110 LEU A C 1
ATOM 879 O O . LEU A 1 110 ? -8.382 -3.973 1.715 1.00 97.25 110 LEU A O 1
ATOM 883 N N . PHE A 1 111 ? -7.593 -2.940 -0.129 1.00 97.94 111 PHE A N 1
ATOM 884 C CA . PHE A 1 111 ? -6.179 -2.919 0.188 1.00 97.94 111 PHE A CA 1
ATOM 885 C C . PHE A 1 111 ? -5.700 -1.474 0.212 1.00 97.94 111 PHE A C 1
ATOM 887 O O . PHE A 1 111 ? -6.191 -0.623 -0.530 1.00 97.94 111 PHE A O 1
ATOM 894 N N . TYR A 1 112 ? -4.731 -1.196 1.069 1.00 98.31 112 TYR A N 1
ATOM 895 C CA . TYR A 1 112 ? -4.302 0.149 1.411 1.00 98.31 112 TYR A CA 1
ATOM 896 C C . TYR A 1 112 ? -2.819 0.268 1.136 1.00 98.31 112 TYR A C 1
ATOM 898 O O . TYR A 1 112 ? -2.022 -0.464 1.720 1.00 98.31 112 TYR A O 1
ATOM 906 N N . VAL A 1 113 ? -2.455 1.178 0.242 1.00 98.19 113 VAL A N 1
ATOM 907 C CA . VAL A 1 113 ? -1.060 1.452 -0.078 1.00 98.19 113 VAL A CA 1
ATOM 908 C C . VAL A 1 113 ? -0.608 2.672 0.703 1.00 98.19 113 VAL A C 1
ATOM 910 O O . VAL A 1 113 ? -1.230 3.729 0.604 1.00 98.19 113 VAL A O 1
ATOM 913 N N . ILE A 1 114 ? 0.476 2.520 1.457 1.00 97.06 114 ILE A N 1
ATOM 914 C CA . ILE A 1 114 ? 1.220 3.620 2.073 1.00 97.06 114 ILE A CA 1
ATOM 915 C C . ILE A 1 114 ? 2.601 3.590 1.447 1.00 97.06 114 ILE A C 1
ATOM 917 O O . ILE A 1 114 ? 3.297 2.580 1.549 1.00 97.06 114 ILE A O 1
ATOM 921 N N . GLU A 1 115 ? 3.001 4.672 0.794 1.00 95.50 115 GLU A N 1
ATOM 922 C CA . GLU A 1 115 ? 4.310 4.719 0.151 1.00 95.50 115 GLU A CA 1
ATOM 923 C C . GLU A 1 115 ? 4.999 6.064 0.296 1.00 95.50 115 GLU A C 1
ATOM 925 O O . GLU A 1 115 ? 4.348 7.093 0.461 1.00 95.50 115 GLU A O 1
ATOM 930 N N . SER A 1 116 ? 6.318 6.033 0.186 1.00 94.25 116 SER A N 1
ATOM 931 C CA . SER A 1 116 ? 7.211 7.177 0.084 1.00 94.25 116 SER A CA 1
ATOM 932 C C . SER A 1 116 ? 8.293 6.899 -0.964 1.00 94.25 116 SER A C 1
ATOM 934 O O . SER A 1 116 ? 8.309 5.834 -1.582 1.00 94.25 116 SER A O 1
ATOM 936 N N . GLY A 1 117 ? 9.240 7.825 -1.137 1.00 90.69 117 GLY A N 1
ATOM 937 C CA . GLY A 1 117 ? 10.386 7.622 -2.030 1.00 90.69 117 GLY A CA 1
ATOM 938 C C . GLY A 1 117 ? 11.286 6.429 -1.668 1.00 90.69 117 GLY A C 1
ATOM 939 O O . GLY A 1 117 ? 12.063 5.999 -2.518 1.00 90.69 117 GLY A O 1
ATOM 940 N N . GLU A 1 118 ? 11.171 5.888 -0.449 1.00 91.62 118 GLU A N 1
ATOM 941 C CA . GLU A 1 118 ? 12.055 4.843 0.092 1.00 91.62 118 GLU A CA 1
ATOM 942 C C . GLU A 1 118 ? 11.352 3.499 0.335 1.00 91.62 118 GLU A C 1
ATOM 944 O O . GLU A 1 118 ? 11.993 2.447 0.338 1.00 91.62 118 GLU A O 1
ATOM 949 N N . ARG A 1 119 ? 10.035 3.494 0.567 1.00 94.75 119 ARG A N 1
ATOM 950 C CA . ARG A 1 119 ? 9.294 2.271 0.903 1.00 94.75 119 ARG A CA 1
ATOM 951 C C . ARG A 1 119 ? 7.859 2.345 0.417 1.00 94.75 119 ARG A C 1
ATOM 953 O O . ARG A 1 119 ? 7.201 3.359 0.609 1.00 94.75 119 ARG A O 1
ATOM 960 N N . ALA A 1 120 ? 7.361 1.244 -0.132 1.00 97.44 120 ALA A N 1
ATOM 961 C CA . ALA A 1 120 ? 5.955 1.066 -0.462 1.00 97.44 120 ALA A CA 1
ATOM 962 C C . ALA A 1 120 ? 5.408 -0.177 0.244 1.00 97.44 120 ALA A C 1
ATOM 964 O O . ALA A 1 120 ? 6.002 -1.255 0.182 1.00 97.44 120 ALA A O 1
ATOM 965 N N . LEU A 1 121 ? 4.271 -0.016 0.915 1.00 98.06 121 LEU A N 1
ATOM 966 C CA . LEU A 1 121 ? 3.564 -1.072 1.628 1.00 98.06 121 LEU A CA 1
ATOM 967 C C . LEU A 1 121 ? 2.170 -1.249 1.046 1.00 98.06 121 LEU A C 1
ATOM 969 O O . LEU A 1 121 ? 1.491 -0.256 0.808 1.00 98.06 121 LEU A O 1
ATOM 973 N N . LEU A 1 122 ? 1.713 -2.493 0.908 1.00 98.50 122 LEU A N 1
ATOM 974 C CA . LEU A 1 122 ? 0.305 -2.824 0.698 1.00 98.50 122 LEU A CA 1
ATOM 975 C C . LEU A 1 122 ? -0.212 -3.597 1.909 1.00 98.50 122 LEU A C 1
ATOM 977 O O . LEU A 1 122 ? 0.267 -4.684 2.239 1.00 98.50 122 LEU A O 1
ATOM 981 N N . LEU A 1 123 ? -1.208 -3.011 2.558 1.00 97.62 123 LEU A N 1
ATOM 982 C CA . LEU A 1 123 ? -1.864 -3.503 3.758 1.00 97.62 123 LEU A CA 1
ATOM 983 C C . LEU A 1 123 ? -3.287 -3.954 3.426 1.00 97.62 123 LEU A C 1
ATOM 985 O O . LEU A 1 123 ? -3.916 -3.439 2.505 1.00 97.62 123 LEU A O 1
ATOM 989 N N . GLY A 1 124 ? -3.860 -4.835 4.233 1.00 97.25 124 GLY A N 1
ATOM 990 C CA . GLY A 1 124 ? -5.302 -5.073 4.212 1.00 97.25 124 GLY A CA 1
ATOM 991 C C . GLY A 1 124 ? -5.779 -5.759 5.479 1.00 97.25 124 GLY A C 1
ATOM 992 O O . GLY A 1 124 ? -4.989 -6.346 6.219 1.00 97.25 124 GLY A O 1
ATOM 993 N N . TYR A 1 125 ? -7.074 -5.650 5.753 1.00 96.75 125 TYR A N 1
ATOM 994 C CA . TYR A 1 125 ? -7.656 -6.285 6.926 1.00 96.75 125 TYR A CA 1
ATOM 995 C C . TYR A 1 125 ? -7.720 -7.800 6.727 1.00 96.75 125 TYR A C 1
ATOM 997 O O . TYR A 1 125 ? -8.158 -8.279 5.676 1.00 96.75 125 TYR A O 1
ATOM 1005 N N . LEU A 1 126 ? -7.268 -8.548 7.732 1.00 94.44 126 LEU A N 1
ATOM 1006 C CA . LEU A 1 126 ? -7.305 -10.003 7.746 1.00 94.44 126 LEU A CA 1
ATOM 1007 C C . LEU A 1 126 ? -8.248 -10.466 8.874 1.00 94.44 126 LEU A C 1
ATOM 1009 O O . LEU A 1 126 ? -7.836 -10.473 10.041 1.00 94.44 126 LEU A O 1
ATOM 1013 N N . PRO A 1 127 ? -9.500 -10.859 8.554 1.00 91.12 127 PRO A N 1
ATOM 1014 C CA . PRO A 1 127 ? -10.524 -11.153 9.559 1.00 91.12 127 PRO A CA 1
ATOM 1015 C C . PRO A 1 127 ? -10.123 -12.243 10.551 1.00 91.12 127 PRO A C 1
ATOM 1017 O O . PRO A 1 127 ? -10.367 -12.096 11.745 1.00 91.12 127 PRO A O 1
ATOM 1020 N N . VAL A 1 128 ? -9.428 -13.291 10.086 1.00 90.19 128 VAL A N 1
ATOM 1021 C CA . VAL A 1 128 ? -8.990 -14.405 10.946 1.00 90.19 128 VAL A CA 1
ATOM 1022 C C . VAL A 1 128 ? -8.079 -13.948 12.092 1.00 90.19 128 VAL A C 1
ATOM 1024 O O . VAL A 1 128 ? -8.154 -14.490 13.191 1.00 90.19 128 VAL A O 1
ATOM 1027 N N . ASN A 1 129 ? -7.283 -12.897 11.875 1.00 89.75 129 ASN A N 1
ATOM 1028 C CA . ASN A 1 129 ? -6.377 -12.348 12.887 1.00 89.75 129 ASN A CA 1
ATOM 1029 C C . ASN A 1 129 ? -6.934 -11.086 13.560 1.00 89.75 129 ASN A C 1
ATOM 1031 O O . ASN A 1 129 ? -6.328 -10.572 14.503 1.00 89.75 129 ASN A O 1
ATOM 1035 N N . GLY A 1 130 ? -8.056 -10.555 13.065 1.00 93.88 130 GLY A N 1
ATOM 1036 C CA . GLY A 1 130 ? -8.679 -9.334 13.564 1.00 93.88 130 GLY A CA 1
ATOM 1037 C C . GLY A 1 130 ? -7.780 -8.094 13.493 1.00 93.88 130 GLY A C 1
ATOM 1038 O O . GLY A 1 130 ? -7.935 -7.190 14.316 1.00 93.88 130 GLY A O 1
ATOM 1039 N N . LYS A 1 131 ? -6.813 -8.062 12.568 1.00 96.56 131 LYS A N 1
ATOM 1040 C CA . LYS A 1 131 ? -5.780 -7.020 12.440 1.00 96.56 131 LYS A CA 1
ATOM 1041 C C . LYS A 1 131 ? -5.518 -6.684 10.974 1.00 96.56 131 LYS A C 1
ATOM 1043 O O . LYS A 1 131 ? -5.863 -7.456 10.081 1.00 96.56 131 LYS A O 1
ATOM 1048 N N . MET A 1 132 ? -4.875 -5.546 10.730 1.00 97.00 132 MET A N 1
ATOM 1049 C CA . MET A 1 132 ? -4.276 -5.273 9.423 1.00 97.00 132 MET A CA 1
ATOM 1050 C C . MET A 1 132 ? -3.011 -6.118 9.247 1.00 97.00 132 MET A C 1
ATOM 1052 O O . MET A 1 132 ? -2.179 -6.180 10.153 1.00 97.00 132 MET A O 1
ATOM 1056 N N . ALA A 1 133 ? -2.863 -6.745 8.085 1.00 96.25 133 ALA A N 1
ATOM 1057 C CA . ALA A 1 133 ? -1.662 -7.462 7.676 1.00 96.25 133 ALA A CA 1
ATOM 1058 C C . ALA A 1 133 ? -0.918 -6.667 6.596 1.00 96.25 133 ALA A C 1
ATOM 1060 O O . ALA A 1 133 ? -1.548 -6.050 5.735 1.00 96.25 133 ALA A O 1
ATOM 1061 N N . VAL A 1 134 ? 0.417 -6.699 6.638 1.00 97.00 134 VAL A N 1
ATOM 1062 C CA . VAL A 1 134 ? 1.276 -6.249 5.534 1.00 97.00 134 VAL A CA 1
ATOM 1063 C C . VAL A 1 134 ? 1.396 -7.409 4.553 1.00 97.00 134 VAL A C 1
ATOM 1065 O O . VAL A 1 134 ? 1.951 -8.447 4.904 1.00 97.00 134 VAL A O 1
ATOM 1068 N N . TYR A 1 135 ? 0.872 -7.240 3.343 1.00 97.31 135 TYR A N 1
ATOM 1069 C CA . TYR A 1 135 ? 0.959 -8.251 2.288 1.00 97.31 135 TYR A CA 1
ATOM 1070 C C . TYR A 1 135 ? 2.147 -8.020 1.358 1.00 97.31 135 TYR A C 1
ATOM 1072 O O . TYR A 1 135 ? 2.788 -8.969 0.915 1.00 97.31 135 TYR A O 1
ATOM 1080 N N . ILE A 1 136 ? 2.437 -6.753 1.055 1.00 98.31 136 ILE A N 1
ATOM 1081 C CA . ILE A 1 136 ? 3.574 -6.358 0.224 1.00 98.31 136 ILE A CA 1
ATOM 1082 C C . ILE A 1 136 ? 4.365 -5.316 0.995 1.00 98.31 136 ILE A C 1
ATOM 1084 O O . ILE A 1 136 ? 3.796 -4.360 1.518 1.00 98.31 136 ILE A O 1
ATOM 1088 N N . ASP A 1 137 ? 5.675 -5.508 1.033 1.00 97.94 137 ASP A N 1
ATOM 1089 C CA . ASP A 1 137 ? 6.636 -4.543 1.539 1.00 97.94 137 ASP A CA 1
ATOM 1090 C C . ASP A 1 137 ? 7.805 -4.492 0.570 1.00 97.94 137 ASP A C 1
ATOM 1092 O O . ASP A 1 137 ? 8.475 -5.505 0.364 1.00 97.94 137 ASP A O 1
ATOM 1096 N N . SER A 1 138 ? 8.038 -3.333 -0.040 1.00 97.62 138 SER A N 1
ATOM 1097 C CA . SER A 1 138 ? 9.078 -3.164 -1.054 1.00 97.62 138 SER A CA 1
ATOM 1098 C C . SER A 1 138 ? 10.475 -3.526 -0.554 1.00 97.62 138 SER A C 1
ATOM 1100 O O . SER A 1 138 ? 11.323 -3.909 -1.351 1.00 97.62 138 SER A O 1
ATOM 1102 N N . GLN A 1 139 ? 10.715 -3.466 0.755 1.00 95.88 139 GLN A N 1
ATOM 1103 C CA . GLN A 1 139 ? 12.000 -3.838 1.352 1.00 95.88 139 GLN A CA 1
ATOM 1104 C C . GLN A 1 139 ? 12.310 -5.342 1.234 1.00 95.88 139 GLN A C 1
ATOM 1106 O O . GLN A 1 139 ? 13.464 -5.741 1.352 1.00 95.88 139 GLN A O 1
ATOM 1111 N N . ASN A 1 140 ? 11.308 -6.180 0.945 1.00 96.94 140 ASN A N 1
ATOM 1112 C CA . ASN A 1 140 ? 11.472 -7.630 0.806 1.00 96.94 140 ASN A CA 1
ATOM 1113 C C . ASN A 1 140 ? 11.793 -8.089 -0.627 1.00 96.94 140 ASN A C 1
ATOM 1115 O O . ASN A 1 140 ? 11.829 -9.292 -0.885 1.00 96.94 140 ASN A O 1
ATOM 1119 N N . TYR A 1 141 ? 12.001 -7.163 -1.566 1.00 96.31 141 TYR A N 1
ATOM 1120 C CA . TYR A 1 141 ? 12.211 -7.482 -2.978 1.00 96.31 141 TYR A CA 1
ATOM 1121 C C . TYR A 1 141 ? 13.515 -6.886 -3.487 1.00 96.31 141 TYR A C 1
ATOM 1123 O O . TYR A 1 141 ? 13.911 -5.781 -3.113 1.00 96.31 141 TYR A O 1
ATOM 1131 N N . TYR A 1 142 ? 14.170 -7.620 -4.384 1.00 94.56 142 TYR A N 1
ATOM 1132 C CA . TYR A 1 142 ? 15.406 -7.164 -4.997 1.00 94.56 142 TYR A CA 1
ATOM 1133 C C . TYR A 1 142 ? 15.160 -5.924 -5.862 1.00 94.56 142 TYR A C 1
ATOM 1135 O O . TYR A 1 142 ? 14.248 -5.890 -6.695 1.00 94.56 142 TYR A O 1
ATOM 1143 N N . HIS A 1 143 ? 16.008 -4.919 -5.689 1.00 92.50 143 HIS A N 1
ATOM 1144 C CA . HIS A 1 143 ? 16.000 -3.698 -6.475 1.00 92.50 143 HIS A CA 1
ATOM 1145 C C . HIS A 1 143 ? 17.406 -3.105 -6.542 1.00 92.50 143 HIS A C 1
ATOM 1147 O O . HIS A 1 143 ? 18.305 -3.497 -5.798 1.00 92.50 143 HIS A O 1
ATOM 1153 N N . LYS A 1 144 ? 17.611 -2.195 -7.493 1.00 90.94 144 LYS A N 1
ATOM 1154 C CA . LYS A 1 144 ? 18.884 -1.485 -7.646 1.00 90.94 144 LYS A CA 1
ATOM 1155 C C . LYS A 1 144 ? 18.905 -0.266 -6.731 1.00 90.94 144 LYS A C 1
ATOM 1157 O O . LYS A 1 144 ? 17.859 0.303 -6.440 1.00 90.94 144 LYS A O 1
ATOM 1162 N N . ASP A 1 145 ? 20.099 0.192 -6.377 1.00 88.12 145 ASP A N 1
ATOM 1163 C CA . ASP A 1 145 ? 20.252 1.465 -5.677 1.00 88.12 145 ASP A CA 1
ATOM 1164 C C . ASP A 1 145 ? 19.636 2.622 -6.479 1.00 88.12 145 ASP A C 1
ATOM 1166 O O . ASP A 1 145 ? 19.629 2.621 -7.718 1.00 88.12 145 ASP A O 1
ATOM 1170 N N . ASN A 1 146 ? 19.176 3.651 -5.763 1.00 88.31 146 ASN A N 1
ATOM 1171 C CA . ASN A 1 146 ? 18.551 4.851 -6.331 1.00 88.31 146 ASN A CA 1
ATOM 1172 C C . ASN A 1 146 ? 17.284 4.565 -7.156 1.00 88.31 146 ASN A C 1
ATOM 1174 O O . ASN A 1 146 ? 17.026 5.240 -8.157 1.00 88.31 146 ASN A O 1
ATOM 1178 N N . THR A 1 147 ? 16.507 3.556 -6.763 1.00 93.88 147 THR A N 1
ATOM 1179 C CA . THR A 1 147 ? 15.145 3.355 -7.267 1.00 93.88 147 THR A CA 1
ATOM 1180 C C . THR A 1 147 ? 14.118 3.730 -6.212 1.00 93.88 147 THR A C 1
ATOM 1182 O O . THR A 1 147 ? 14.317 3.413 -5.042 1.00 93.88 147 THR A O 1
ATOM 1185 N N . SER A 1 148 ? 12.997 4.310 -6.626 1.00 95.00 148 SER A N 1
ATOM 1186 C CA . SER A 1 148 ? 11.866 4.586 -5.739 1.00 95.00 148 SER A CA 1
ATOM 1187 C C . SER A 1 148 ? 10.773 3.533 -5.926 1.00 95.00 148 SER A C 1
ATOM 1189 O O . SER A 1 148 ? 10.308 3.342 -7.054 1.00 95.00 148 SER A O 1
ATOM 1191 N N . PRO A 1 149 ? 10.364 2.820 -4.864 1.00 96.44 149 PRO A N 1
ATOM 1192 C CA . PRO A 1 149 ? 9.303 1.834 -4.965 1.00 96.44 149 PRO A CA 1
ATOM 1193 C C . PRO A 1 149 ? 7.938 2.512 -5.106 1.00 96.44 149 PRO A C 1
ATOM 1195 O O . PRO A 1 149 ? 7.654 3.514 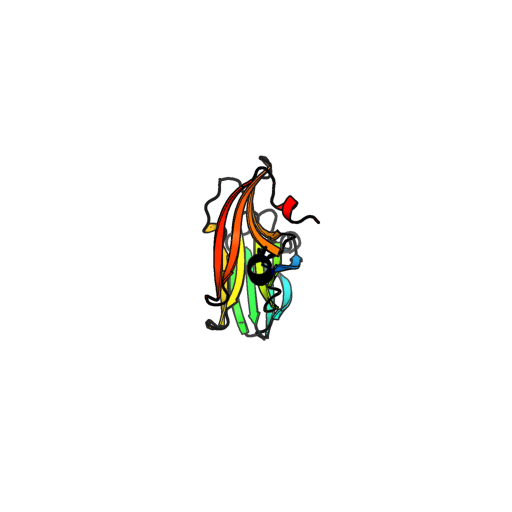-4.457 1.00 96.44 149 PRO A O 1
ATOM 1198 N N . THR A 1 150 ? 7.058 1.926 -5.909 1.00 96.31 150 THR A N 1
ATOM 1199 C CA . THR A 1 150 ? 5.649 2.311 -5.979 1.00 96.31 150 THR A CA 1
ATOM 1200 C C . THR A 1 150 ? 4.766 1.096 -6.222 1.00 96.31 150 THR A C 1
ATOM 1202 O O . THR A 1 150 ? 5.162 0.171 -6.933 1.00 96.31 150 THR A O 1
ATOM 1205 N N . ILE A 1 151 ? 3.568 1.077 -5.636 1.00 97.56 151 ILE A N 1
ATOM 1206 C CA . ILE A 1 151 ? 2.571 0.020 -5.876 1.00 97.56 151 ILE A CA 1
ATOM 1207 C C . ILE A 1 151 ? 1.373 0.608 -6.613 1.00 97.56 151 ILE A C 1
ATOM 1209 O O . ILE A 1 151 ? 0.667 1.473 -6.088 1.00 97.56 151 ILE A O 1
ATOM 1213 N N . VAL A 1 152 ? 1.107 0.117 -7.818 1.00 95.44 152 VAL A N 1
ATOM 1214 C CA . VAL A 1 152 ? 0.063 0.651 -8.694 1.00 95.44 152 VAL A CA 1
ATOM 1215 C C . VAL A 1 152 ? -0.876 -0.438 -9.183 1.00 95.44 152 VAL A C 1
ATOM 1217 O O . VAL A 1 152 ? -0.524 -1.614 -9.250 1.00 95.44 152 VAL A O 1
ATOM 1220 N N . VAL A 1 153 ? -2.072 -0.011 -9.570 1.00 95.56 153 VAL A N 1
ATOM 1221 C CA . VAL A 1 153 ? -2.981 -0.808 -10.388 1.00 95.56 153 VAL A CA 1
ATOM 1222 C C . VAL A 1 153 ? -2.818 -0.340 -11.830 1.00 95.56 153 VAL A C 1
ATOM 1224 O O . VAL A 1 153 ? -2.958 0.852 -12.110 1.00 95.56 153 VAL A O 1
ATOM 1227 N N . THR A 1 154 ? -2.465 -1.256 -12.726 1.00 94.12 154 THR A N 1
ATOM 1228 C CA . THR A 1 154 ? -2.383 -0.986 -14.170 1.00 94.12 154 THR A CA 1
ATOM 1229 C C . THR A 1 154 ? -3.779 -0.822 -14.766 1.00 94.12 154 THR A C 1
ATOM 1231 O O . THR A 1 154 ? -4.769 -1.237 -14.166 1.00 94.12 154 THR A O 1
ATOM 1234 N N . ARG A 1 155 ? -3.872 -0.276 -15.980 1.00 89.50 155 ARG A N 1
ATOM 1235 C CA . ARG A 1 155 ? -5.151 -0.132 -16.696 1.00 89.50 155 ARG A CA 1
ATOM 1236 C C . ARG A 1 155 ? -5.904 -1.456 -16.898 1.00 89.50 155 ARG A C 1
ATOM 1238 O O . ARG A 1 155 ? -7.124 -1.468 -16.888 1.00 89.50 155 ARG A O 1
ATOM 1245 N N . ASN A 1 156 ? -5.169 -2.563 -17.012 1.00 90.50 156 ASN A N 1
ATOM 1246 C CA . ASN A 1 156 ? -5.724 -3.912 -17.147 1.00 90.50 156 ASN A CA 1
ATOM 1247 C C . ASN A 1 156 ? -6.039 -4.544 -15.777 1.00 90.50 156 ASN A C 1
ATOM 1249 O O . ASN A 1 156 ? -6.139 -5.760 -15.677 1.00 90.50 156 ASN A O 1
ATOM 1253 N N . GLY A 1 157 ? -6.065 -3.749 -14.703 1.00 93.44 157 GLY A N 1
ATOM 1254 C CA . GLY A 1 157 ? -6.433 -4.167 -13.355 1.00 93.44 157 GLY A CA 1
ATOM 1255 C C . GLY A 1 157 ? -5.403 -5.020 -12.610 1.00 93.44 157 GLY A C 1
ATOM 1256 O O . GLY A 1 157 ? -5.731 -5.619 -11.590 1.00 93.44 157 GLY A O 1
ATOM 1257 N N . TYR A 1 158 ? -4.153 -5.108 -13.075 1.00 95.06 158 TYR A N 1
ATOM 1258 C CA . TYR A 1 158 ? -3.090 -5.822 -12.349 1.00 95.06 158 TYR A CA 1
ATOM 1259 C C . TYR A 1 158 ? -2.462 -4.965 -11.254 1.00 95.06 158 TYR A C 1
ATOM 1261 O O . TYR A 1 158 ? -2.175 -3.794 -11.499 1.00 95.06 158 TYR A O 1
ATOM 1269 N N . VAL A 1 159 ? -2.148 -5.566 -10.103 1.00 96.88 159 VAL A N 1
ATOM 1270 C CA . VAL A 1 159 ? -1.318 -4.937 -9.064 1.00 96.88 159 VAL A CA 1
ATOM 1271 C C . VAL A 1 159 ? 0.155 -5.177 -9.384 1.00 96.88 159 VAL A C 1
ATOM 1273 O O . VAL A 1 159 ? 0.613 -6.318 -9.443 1.00 96.88 159 VAL A O 1
ATOM 1276 N N . ILE A 1 160 ? 0.901 -4.094 -9.574 1.00 97.31 160 ILE A N 1
ATOM 1277 C CA . ILE A 1 160 ? 2.336 -4.114 -9.854 1.00 97.31 160 ILE A CA 1
ATOM 1278 C C . ILE A 1 160 ? 3.049 -3.304 -8.780 1.00 97.31 160 ILE A C 1
ATOM 1280 O O . ILE A 1 160 ? 2.684 -2.157 -8.526 1.00 97.31 160 ILE A O 1
ATOM 1284 N N . MET A 1 161 ? 4.101 -3.873 -8.197 1.00 98.00 161 MET A N 1
ATOM 1285 C CA . MET A 1 161 ? 5.126 -3.073 -7.536 1.00 98.00 161 MET A CA 1
ATOM 1286 C C . MET A 1 161 ? 6.242 -2.798 -8.535 1.00 98.00 161 MET A C 1
ATOM 1288 O O . MET A 1 161 ? 6.766 -3.729 -9.149 1.00 98.00 161 MET A O 1
ATOM 1292 N N . ALA A 1 162 ? 6.606 -1.535 -8.689 1.00 97.56 162 ALA A N 1
ATOM 1293 C CA . ALA A 1 162 ? 7.696 -1.102 -9.542 1.00 97.56 162 ALA A CA 1
ATOM 1294 C C . ALA A 1 162 ? 8.759 -0.376 -8.715 1.00 97.56 162 ALA A C 1
ATOM 1296 O O . ALA A 1 162 ? 8.435 0.374 -7.801 1.00 97.56 162 ALA A O 1
ATOM 1297 N N . PHE A 1 163 ? 10.023 -0.593 -9.057 1.00 97.62 163 PHE A N 1
ATOM 1298 C CA . PHE A 1 163 ? 11.168 0.155 -8.551 1.00 97.62 163 PHE A CA 1
ATOM 1299 C C . PHE A 1 163 ? 11.638 1.105 -9.645 1.00 97.62 163 PHE A C 1
ATOM 1301 O O . PHE A 1 163 ? 12.342 0.700 -10.574 1.00 97.62 163 PHE A O 1
ATOM 1308 N N . GLU A 1 164 ? 11.200 2.356 -9.555 1.00 95.50 164 GLU A N 1
ATOM 1309 C CA . GLU A 1 164 ? 11.374 3.379 -10.581 1.00 95.50 164 GLU A CA 1
ATOM 1310 C C . GLU A 1 164 ? 12.761 4.012 -10.518 1.00 95.50 164 GLU A C 1
ATOM 1312 O O . GLU A 1 164 ? 13.174 4.525 -9.481 1.00 95.50 164 GLU A O 1
ATOM 1317 N N . ASN A 1 165 ? 13.468 4.038 -11.646 1.00 93.88 165 ASN A N 1
ATOM 1318 C CA . ASN A 1 165 ? 14.661 4.854 -11.828 1.00 93.88 165 ASN A CA 1
ATOM 1319 C C . ASN A 1 165 ? 14.367 5.955 -12.850 1.00 93.88 165 ASN A C 1
ATOM 1321 O O . ASN A 1 165 ? 14.582 5.776 -14.052 1.00 93.88 165 ASN A O 1
ATOM 1325 N N . SER A 1 166 ? 13.901 7.105 -12.365 1.00 88.06 166 SER A N 1
ATOM 1326 C CA . SER A 1 166 ? 13.539 8.246 -13.214 1.00 88.06 166 SER A CA 1
ATOM 1327 C C . SER A 1 166 ? 14.714 8.762 -14.051 1.00 88.06 166 SER A C 1
ATOM 1329 O O . SER A 1 166 ? 14.516 9.183 -15.184 1.00 88.06 166 SER A O 1
ATOM 1331 N N . ASN A 1 167 ? 15.949 8.664 -13.542 1.00 89.81 167 ASN A N 1
ATOM 1332 C CA . ASN A 1 167 ? 17.151 9.117 -14.254 1.00 89.81 167 ASN A CA 1
ATOM 1333 C C . ASN A 1 167 ? 17.485 8.244 -15.469 1.00 89.81 167 ASN A C 1
ATOM 1335 O O . ASN A 1 167 ? 18.031 8.732 -16.455 1.00 89.81 167 ASN A O 1
ATOM 1339 N N . ARG A 1 168 ? 17.200 6.940 -15.388 1.00 88.31 168 ARG A N 1
ATOM 1340 C CA . ARG A 1 168 ? 17.486 5.968 -16.455 1.00 88.31 168 ARG A CA 1
ATOM 1341 C C . ARG A 1 168 ? 16.254 5.600 -17.274 1.00 88.31 168 ARG A C 1
ATOM 1343 O O . ARG A 1 168 ? 16.390 4.848 -18.232 1.00 88.31 168 ARG A O 1
ATOM 1350 N N . ASN A 1 169 ? 15.083 6.115 -16.903 1.00 90.56 169 ASN A N 1
ATOM 1351 C CA . ASN A 1 169 ? 13.794 5.730 -17.465 1.00 90.56 169 ASN A CA 1
ATOM 1352 C C . ASN A 1 169 ? 13.598 4.201 -17.468 1.00 90.56 169 ASN A C 1
ATOM 1354 O O . ASN A 1 169 ? 13.216 3.610 -18.472 1.00 90.56 169 ASN A O 1
ATOM 1358 N N . THR A 1 170 ? 13.920 3.540 -16.353 1.00 92.88 170 THR A N 1
ATOM 1359 C CA . THR A 1 170 ? 13.785 2.082 -16.217 1.00 92.88 170 THR A CA 1
ATOM 1360 C C . THR A 1 170 ? 13.021 1.714 -14.962 1.00 92.88 170 THR A C 1
ATOM 1362 O O . THR A 1 170 ? 13.150 2.409 -13.956 1.00 92.88 170 THR A O 1
ATOM 1365 N N . SER A 1 171 ? 12.336 0.574 -14.973 1.00 95.31 171 SER A N 1
ATOM 1366 C CA . SER A 1 171 ? 11.653 0.050 -13.788 1.00 95.31 171 SER A CA 1
ATOM 1367 C C . SER A 1 171 ? 11.819 -1.463 -13.654 1.00 95.31 171 SER A C 1
ATOM 1369 O O . SER A 1 171 ? 11.582 -2.203 -14.607 1.00 95.31 171 SER A O 1
ATOM 1371 N N . ALA A 1 172 ? 12.237 -1.935 -12.477 1.00 96.69 172 ALA A N 1
ATOM 1372 C CA . ALA A 1 172 ? 12.154 -3.357 -12.126 1.00 96.69 172 ALA A CA 1
ATOM 1373 C C . ALA A 1 172 ? 10.771 -3.640 -11.534 1.00 96.69 172 ALA A C 1
ATOM 1375 O O . ALA A 1 172 ? 10.288 -2.831 -10.741 1.00 96.69 172 ALA A O 1
ATOM 1376 N N . ARG A 1 173 ? 10.105 -4.726 -11.938 1.00 97.75 173 ARG A N 1
ATOM 1377 C CA . ARG A 1 173 ? 8.672 -4.904 -11.663 1.00 97.75 173 ARG A CA 1
ATOM 1378 C C . ARG A 1 173 ? 8.329 -6.284 -11.130 1.00 97.75 173 ARG A C 1
ATOM 1380 O O . ARG A 1 173 ? 8.820 -7.292 -11.621 1.00 97.75 173 ARG A O 1
ATOM 1387 N N . TYR A 1 174 ? 7.383 -6.306 -10.203 1.00 98.25 174 TYR A N 1
ATOM 1388 C CA . TYR A 1 174 ? 6.811 -7.512 -9.623 1.00 98.25 174 TYR A CA 1
ATOM 1389 C C . TYR A 1 174 ? 5.292 -7.477 -9.788 1.00 98.25 174 TYR A C 1
ATOM 1391 O O . TYR A 1 174 ? 4.639 -6.519 -9.369 1.00 98.25 174 TYR A O 1
ATOM 1399 N N . LEU A 1 175 ? 4.733 -8.517 -10.408 1.00 97.06 175 LEU A N 1
ATOM 1400 C CA . LEU A 1 175 ? 3.291 -8.735 -10.519 1.00 97.06 175 LEU A CA 1
ATOM 1401 C C . LEU A 1 175 ? 2.777 -9.450 -9.286 1.00 97.06 175 LEU A C 1
ATOM 1403 O O . LEU A 1 175 ? 3.316 -10.493 -8.929 1.00 97.06 175 LEU A O 1
ATOM 1407 N N . PHE A 1 176 ? 1.694 -8.937 -8.713 1.00 97.06 176 PHE A N 1
ATOM 1408 C CA . PHE A 1 176 ? 1.015 -9.528 -7.570 1.00 97.06 176 PHE A CA 1
ATOM 1409 C C . PHE A 1 176 ? -0.362 -10.041 -7.962 1.00 97.06 176 PHE A C 1
ATOM 1411 O O . PHE A 1 176 ? -1.144 -9.346 -8.609 1.00 97.06 176 PHE A O 1
ATOM 1418 N N . THR A 1 177 ? -0.658 -11.272 -7.555 1.00 94.62 177 THR A N 1
ATOM 1419 C CA . THR A 1 177 ? -1.948 -11.933 -7.776 1.00 94.62 177 THR A CA 1
ATOM 1420 C C . THR A 1 177 ? -2.517 -12.357 -6.434 1.00 94.62 177 THR A C 1
ATOM 1422 O O . THR A 1 177 ? -1.815 -12.976 -5.636 1.00 94.62 177 THR A O 1
ATOM 1425 N N . TRP A 1 178 ? -3.772 -12.007 -6.170 1.00 93.56 178 TRP A N 1
ATOM 1426 C CA . TRP A 1 178 ? -4.447 -12.406 -4.940 1.00 93.56 178 TRP A CA 1
ATOM 1427 C C . TRP A 1 178 ? -4.883 -13.865 -5.010 1.00 93.56 178 TRP A C 1
ATOM 1429 O O . TRP A 1 178 ? -5.599 -14.266 -5.924 1.00 93.56 178 TRP A O 1
ATOM 1439 N N . ASP A 1 179 ? -4.460 -14.635 -4.017 1.00 91.50 179 ASP A N 1
ATOM 1440 C CA . ASP A 1 179 ? -4.910 -15.992 -3.756 1.00 91.50 179 ASP A CA 1
ATOM 1441 C C . ASP A 1 179 ? -5.965 -15.932 -2.643 1.00 91.50 179 ASP A C 1
ATOM 1443 O O . ASP A 1 179 ? -5.651 -15.699 -1.470 1.00 91.50 179 ASP A O 1
ATOM 1447 N N . ALA A 1 180 ? -7.234 -16.097 -3.025 1.00 88.19 180 ALA A N 1
ATOM 1448 C CA . ALA A 1 180 ? -8.361 -16.022 -2.099 1.00 88.19 180 ALA A CA 1
ATOM 1449 C C . ALA A 1 180 ? -8.373 -17.178 -1.086 1.00 88.19 180 ALA A C 1
ATOM 1451 O O . ALA A 1 180 ? -8.797 -16.974 0.054 1.00 88.19 180 ALA A O 1
ATOM 1452 N N . ASP A 1 181 ? -7.861 -18.350 -1.470 1.00 89.00 181 ASP A N 1
ATOM 1453 C CA . ASP A 1 181 ? -7.819 -19.536 -0.612 1.00 89.00 181 ASP A CA 1
ATOM 1454 C C . ASP A 1 181 ? -6.758 -19.381 0.480 1.00 89.00 181 ASP A C 1
ATOM 1456 O O . ASP A 1 181 ? -6.956 -19.792 1.625 1.00 89.00 181 ASP A O 1
ATOM 1460 N N . LYS A 1 182 ? -5.618 -18.772 0.139 1.00 90.00 182 LYS A N 1
ATOM 1461 C CA . LYS A 1 182 ? -4.535 -18.483 1.091 1.00 90.00 182 LYS A CA 1
ATOM 1462 C C . LYS A 1 182 ? -4.688 -17.146 1.803 1.00 90.00 182 LYS A C 1
ATOM 1464 O O . LYS A 1 182 ? -3.976 -16.914 2.776 1.00 90.00 182 LYS A O 1
ATOM 1469 N N . GLN A 1 183 ? -5.593 -16.289 1.334 1.00 90.38 183 GLN A N 1
ATOM 1470 C CA . GLN A 1 183 ? -5.719 -14.896 1.765 1.00 90.38 183 GLN A CA 1
ATOM 1471 C C . GLN A 1 183 ? -4.369 -14.165 1.718 1.00 90.38 183 GLN A C 1
ATOM 1473 O O . GLN A 1 183 ? -3.972 -13.496 2.672 1.00 90.38 183 GLN A O 1
ATOM 1478 N N . TRP A 1 184 ? -3.636 -14.334 0.614 1.00 92.62 184 TRP A N 1
ATOM 1479 C CA . TRP A 1 184 ? -2.290 -13.788 0.438 1.00 92.62 184 TRP A CA 1
ATOM 1480 C C . TRP A 1 184 ? -2.029 -13.390 -1.017 1.00 92.62 184 TRP A C 1
ATOM 1482 O O . TRP A 1 184 ? -2.723 -13.838 -1.926 1.00 92.62 184 TRP A O 1
ATOM 1492 N N . PHE A 1 185 ? -1.009 -12.563 -1.259 1.00 94.88 185 PHE A N 1
ATOM 1493 C CA . PHE A 1 185 ? -0.557 -12.262 -2.618 1.00 94.88 185 PHE A CA 1
ATOM 1494 C C . PHE A 1 185 ? 0.593 -13.181 -3.037 1.00 94.88 185 PHE A C 1
ATOM 1496 O O . PHE A 1 185 ? 1.682 -13.139 -2.463 1.00 94.88 185 PHE A O 1
ATOM 1503 N N . ALA A 1 186 ? 0.376 -13.972 -4.084 1.00 95.06 186 ALA A N 1
ATOM 1504 C CA . ALA A 1 186 ? 1.467 -14.571 -4.842 1.00 95.06 186 ALA A CA 1
ATOM 1505 C C . ALA A 1 186 ? 2.149 -13.493 -5.696 1.00 95.06 186 ALA A C 1
ATOM 1507 O O . ALA A 1 186 ? 1.510 -12.506 -6.075 1.00 95.06 186 ALA A O 1
ATOM 1508 N N . TYR A 1 187 ? 3.428 -13.684 -6.031 1.00 96.38 187 TYR A N 1
ATOM 1509 C CA . TYR A 1 187 ? 4.150 -12.741 -6.882 1.00 96.38 187 TYR A CA 1
ATOM 1510 C C . TYR A 1 187 ? 4.965 -13.415 -7.986 1.00 96.38 187 TYR A C 1
ATOM 1512 O O . TYR A 1 187 ? 5.373 -14.571 -7.872 1.00 96.38 187 TYR A O 1
ATOM 1520 N N . ARG A 1 188 ? 5.216 -12.657 -9.057 1.00 97.12 188 ARG A N 1
ATOM 1521 C CA . ARG A 1 188 ? 6.107 -13.018 -10.164 1.00 97.12 188 ARG A CA 1
ATOM 1522 C C . ARG A 1 188 ? 7.003 -11.834 -10.513 1.00 97.12 188 ARG A C 1
ATOM 1524 O O . ARG A 1 188 ? 6.495 -10.746 -10.773 1.00 97.12 188 ARG A O 1
ATOM 1531 N N . ASP A 1 189 ? 8.313 -12.059 -10.554 1.00 97.12 189 ASP A N 1
ATOM 1532 C CA . ASP A 1 189 ? 9.277 -11.092 -11.093 1.00 97.12 189 ASP A CA 1
ATOM 1533 C C . ASP A 1 189 ? 9.082 -10.967 -12.615 1.00 97.12 189 ASP A C 1
ATOM 1535 O O . ASP A 1 189 ? 9.053 -11.969 -13.334 1.00 97.12 189 ASP A O 1
ATOM 1539 N N . LEU A 1 190 ? 8.879 -9.741 -13.095 1.00 96.25 190 LEU A N 1
ATOM 1540 C CA . LEU A 1 190 ? 8.708 -9.420 -14.513 1.00 96.2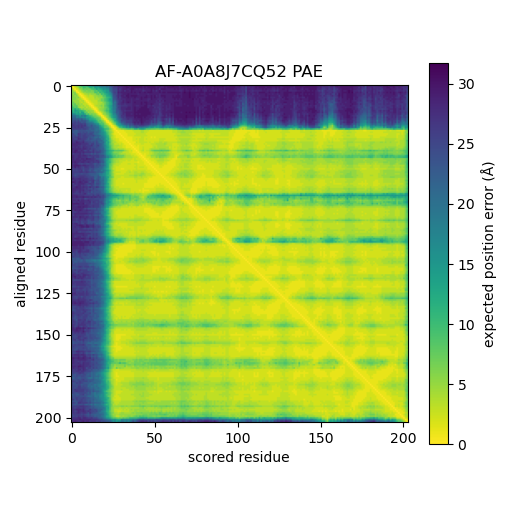5 190 LEU A CA 1
ATOM 1541 C C . LEU A 1 190 ? 10.004 -8.902 -15.159 1.00 96.25 190 LEU A C 1
ATOM 1543 O O . LEU A 1 190 ? 10.030 -8.634 -16.360 1.00 96.25 190 LEU A O 1
ATOM 1547 N N . GLY A 1 191 ? 11.073 -8.742 -14.383 1.00 95.44 191 GLY A N 1
ATOM 1548 C CA . GLY A 1 191 ? 12.344 -8.197 -14.826 1.00 95.44 191 GLY A CA 1
ATOM 1549 C C . GLY A 1 191 ? 12.351 -6.671 -14.917 1.00 95.44 191 GLY A C 1
ATOM 1550 O O . GLY A 1 191 ? 11.576 -5.962 -14.270 1.00 95.44 191 GLY A O 1
ATOM 1551 N N . THR A 1 192 ? 13.295 -6.153 -15.705 1.00 95.12 192 THR A N 1
ATOM 1552 C CA . THR A 1 192 ? 13.500 -4.711 -15.897 1.00 95.12 192 THR A CA 1
ATOM 1553 C C . THR A 1 192 ? 12.921 -4.248 -17.229 1.00 95.12 192 THR A C 1
ATOM 1555 O O . THR A 1 192 ? 13.209 -4.824 -18.275 1.00 95.12 192 THR A O 1
ATOM 1558 N N . TYR A 1 193 ? 12.170 -3.155 -17.185 1.00 93.69 193 TYR A N 1
ATOM 1559 C CA . TYR A 1 193 ? 11.577 -2.476 -18.329 1.00 93.69 193 TYR A CA 1
ATOM 1560 C C . TYR A 1 193 ? 12.325 -1.174 -18.616 1.00 93.69 193 TYR A C 1
ATOM 1562 O O . TYR A 1 193 ? 12.786 -0.506 -17.690 1.00 93.69 193 TYR A O 1
ATOM 1570 N N . ASN A 1 194 ? 12.395 -0.782 -19.891 1.00 93.31 194 ASN A N 1
ATOM 1571 C CA . ASN A 1 194 ? 13.031 0.465 -20.352 1.00 93.31 194 ASN A CA 1
ATOM 1572 C C . ASN A 1 194 ? 12.054 1.658 -20.389 1.00 93.31 194 ASN A C 1
ATOM 1574 O O . ASN A 1 194 ? 12.143 2.516 -21.266 1.00 93.31 194 ASN A O 1
ATOM 1578 N N . TYR A 1 195 ? 11.076 1.658 -19.484 1.00 92.44 195 TYR A N 1
ATOM 1579 C CA . TYR A 1 195 ? 10.121 2.742 -19.276 1.00 92.44 195 TYR A CA 1
ATOM 1580 C C . TYR A 1 195 ? 9.539 2.668 -17.854 1.00 92.44 195 TYR A C 1
ATOM 1582 O O . TYR A 1 195 ? 9.555 1.603 -17.224 1.00 92.44 195 TYR A O 1
ATOM 1590 N N . LEU A 1 196 ? 9.027 3.788 -17.336 1.00 92.94 196 LEU A N 1
ATOM 1591 C CA . LEU A 1 196 ? 8.411 3.864 -16.000 1.00 92.94 196 LEU A CA 1
ATOM 1592 C C . LEU A 1 196 ? 7.016 3.217 -15.960 1.00 92.94 196 LEU A C 1
ATOM 1594 O O . LEU A 1 196 ? 6.319 3.176 -16.977 1.00 92.94 196 LEU A O 1
ATOM 1598 N N . ILE A 1 197 ? 6.545 2.775 -14.790 1.00 93.50 197 ILE A N 1
ATOM 1599 C CA . ILE A 1 197 ? 5.201 2.185 -14.640 1.00 93.50 197 ILE A CA 1
ATOM 1600 C C . ILE A 1 197 ? 4.070 3.169 -14.959 1.00 93.50 197 ILE A C 1
ATOM 1602 O O . ILE A 1 197 ? 2.948 2.756 -15.239 1.00 93.50 197 ILE A O 1
ATOM 1606 N N . ALA A 1 198 ? 4.353 4.476 -14.959 1.00 88.56 198 ALA A N 1
ATOM 1607 C CA . ALA A 1 198 ? 3.389 5.512 -15.319 1.00 88.56 198 ALA A CA 1
ATOM 1608 C C . ALA A 1 198 ? 2.753 5.285 -16.705 1.00 88.56 198 ALA A C 1
ATOM 1610 O O . ALA A 1 198 ? 1.584 5.617 -16.890 1.00 88.56 198 ALA A O 1
ATOM 1611 N N . HIS A 1 199 ? 3.477 4.666 -17.644 1.00 86.31 199 HIS A N 1
ATOM 1612 C CA . HIS A 1 199 ? 2.954 4.319 -18.970 1.00 86.31 199 HIS A CA 1
ATOM 1613 C C . HIS A 1 199 ? 1.846 3.256 -18.928 1.00 86.31 199 HIS A C 1
ATOM 1615 O O . HIS A 1 199 ? 0.944 3.286 -19.758 1.00 86.31 199 HIS A O 1
ATOM 1621 N N . ASP A 1 200 ? 1.854 2.370 -17.930 1.00 85.94 200 ASP A N 1
ATOM 1622 C CA . ASP A 1 200 ? 0.873 1.281 -17.806 1.00 85.94 200 ASP A CA 1
ATOM 1623 C C . ASP A 1 200 ? -0.400 1.720 -17.059 1.00 85.94 200 ASP A C 1
ATOM 1625 O O . ASP A 1 200 ? -1.349 0.944 -16.903 1.00 85.94 200 ASP A O 1
ATOM 1629 N N . ARG A 1 201 ? -0.417 2.970 -16.577 1.00 78.62 201 ARG A N 1
ATOM 1630 C CA . ARG A 1 201 ? -1.558 3.607 -15.901 1.00 78.62 201 ARG A CA 1
ATOM 1631 C C . ARG A 1 201 ? -2.427 4.438 -16.853 1.00 78.62 201 ARG A C 1
ATOM 1633 O O . ARG A 1 201 ? -3.481 4.897 -16.428 1.00 78.62 201 ARG A O 1
ATOM 1640 N N . GLN A 1 202 ? -1.985 4.675 -18.091 1.00 55.88 202 GLN A N 1
ATOM 1641 C CA . GLN A 1 202 ? -2.678 5.529 -19.062 1.00 55.88 202 GLN A CA 1
ATOM 1642 C C . GLN A 1 202 ? -3.639 4.706 -19.938 1.00 55.88 202 GLN A C 1
ATOM 1644 O O . GLN A 1 202 ? -3.308 3.589 -20.343 1.00 55.88 202 GLN A O 1
ATOM 1649 N N . ASN A 1 203 ? -4.831 5.260 -20.191 1.00 45.50 203 ASN A N 1
ATOM 1650 C CA . ASN A 1 203 ? -5.816 4.720 -21.138 1.00 45.50 203 ASN A CA 1
ATOM 1651 C C . ASN A 1 203 ? -5.225 4.667 -22.549 1.00 45.50 203 ASN A C 1
ATOM 1653 O O . ASN A 1 203 ? -4.803 5.742 -23.028 1.00 45.50 203 ASN A O 1
#

pLDDT: mean 87.85, std 15.29, range [38.31, 98.5]

Foldseek 3Di:
DVVVVVVVVVVVVVVVVPPPPCPVQAQKDWPDKDPQVFLPDDAFDWDWDWDQAPQAIKIKIWGQHNPDDQQFRIWIWIDGVNHTQDTDGGGAAPPHWMKTWMARNVRRFIWIWIFGQAKIWIWGQDVVVRHIDTQDIPVVDDDDPQWGWDWDQFPSRWTKIWGDDPVQQKIWIKTWDQDPVVRHTDIDGPGMDSHDCVVRRDD

Sequence (203 aa):
MFRKFFATLLLTLLLTLTASTVDAEGTFQQVYNAENFSAGLKADQAIDESFNTPDGKLRFQLRKLANASADKRMHVIARLDDKKVYDEHFPDAYPAYSFRVIKNVADSRLFYVIESGERALLLGYLPVNGKMAVYIDSQNYYHKDNTSPTIVVTRNGYVIMAFENSNRNTSARYLFTWDADKQWFAYRDLGTYNYLIAHDRQN

Secondary structure (DSSP, 8-state):
-HHHHHHHHHHHHHHHHS---------EEEEEEETTGGGSPPTT-EEEEEEEETTEEEEEEEEE-SSS-GGG-EEEEEEETTEEEEEEEE---SS--EEEEEEETTT--EEEEEE-SS-EEEEEEEGGGTEEEEEEEGGGS---TT-EEEEEE-TTS-EEEEEEETTTTEEEEEEEEEETTTTEEEEEEEEEESS-GGGGG--

=== Feature glossary ===
Key to the feature types in this record:

— What the protein is —

Primary structure: the covalent order of the twenty standard amino acids along the backbone. Two proteins with the same sequence will (almost always) fold to the same structure; two with 30% identity often share a fold but not the detai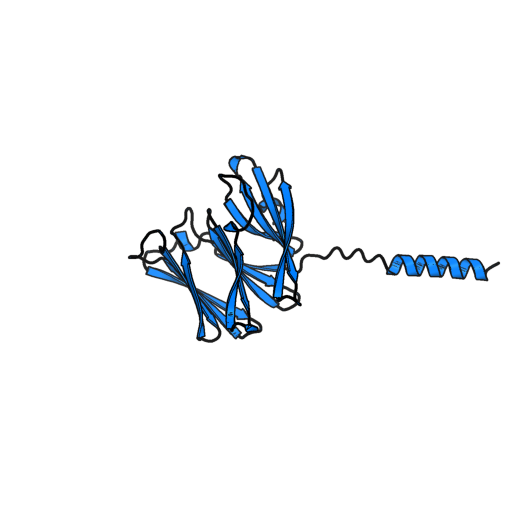ls.

Database cross-references. InterPro integrates a dozen domain/family signature databases into unified entries with residue-range hits. GO terms attach function/process/location labels with evidence codes. CATH codes position the fold in a four-level structural taxonomy. Organism is the NCBI-taxonomy species name.

— Where its atoms are —

The mmCIF block holds the 3D Cartesian coordinates of each backbone atom (N, Cα, C, O) in ångströms. mmCIF is the PDB's canonical archive format — a tagged-loop text representation of the atomic model.

Six rendered views show the 3D structure from the faces of a cube — i.e. along ±x, ±y, ±z. Rendering representation is drawn randomly per protein from cartoon (secondary-structure ribbons), sticks (backbone bonds), or molecular surface; coloring is either N→C rainbow (blue at the N-terminus through red at the C-terminus) or one color per chain.

— Local backbone conformation —

DSSP 8-state secondary structure assigns each residue one of H (α-helix), G (3₁₀-helix), I (π-helix), E (extended β-strand), B (isolated β-bridge), T (hydrogen-bonded turn), S (bend), or '-' (coil). The assignment is computed from backbone hydrogen-bond geometry via the Kabsch–Sander algorithm.

P-SEA three-state annotation labels each residue as helix, strand, or coil based purely on the geometry of the Cα trace. It serves as a fallback when the full backbone (and thus DSSP) is unavailable.

The φ/ψ torsion pair specifies the backbone conformation at each residue. φ rotates about the N–Cα bond, ψ about the Cα–C bond. Steric clashes forbid most of the (φ, ψ) plane — the allowed regions (α-helix basin, β-sheet basin, left-handed helix) are the Ramachandran-allowed regions.

— Global shape and packing —

The geometric summary reports three shape descriptors. Rg (radius of gyration) measures how spread out the Cα atoms are about their centre of mass; compact globular proteins have small Rg, elongated or unfolded ones large. Cα contacts (<8 Å, |i−j|>4) count long-range residue pairs in spatial proximity — high for tightly packed folds, near zero for rods or random coil. The bounding-box extents give the protein's footprint along x, y, z in Å.

Accessible surface area quantifies burial. A residue with SASA near zero is packed into the hydrophobic core; one with SASA >100 Å² sits on the surface. Computed here via the Shrake–Rupley numerical algorithm with a 1.4 Å probe.

Plot images: a contact map (which residues are close in 3D, as an N×N binary image), a Ramachandran scatter (backbone torsion angles, revealing secondary-struct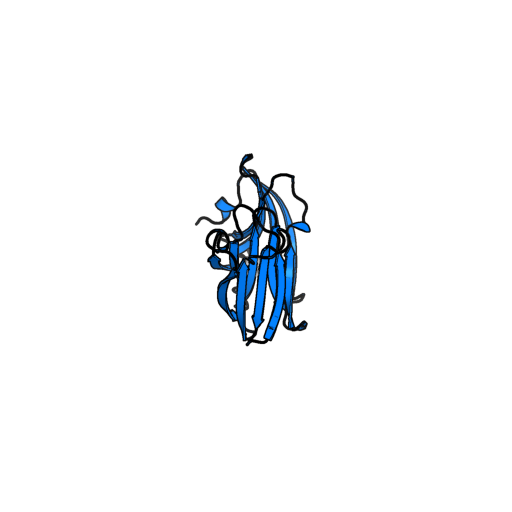ure composition at a glance), and — for AlphaFold structures — a PAE heatmap (pairwise prediction confidence).

— Structural neighborhood —

The Foldseek 3Di string encodes local tertiary geometry as a 20-letter alphabet — one character per residue — derived from the relative positions of nearby Cα atoms. Unlike the amino-acid sequence, 3Di is a direct function of the 3D structure, so two proteins with the same fold have similar 3Di strings even at low sequence identity.

Nearest PDB neighbors are the top structural matches found by Foldseek when searching this structure against the entire Protein Data Bank. Each hit reports a TM-score (0 to 1; >0.5 almost always implies the same fold) and an E-value. These are *structural* homologs — they may share no detectable sequence similarity.

— Confidence and disorder —

For AlphaFold models, the B-factor field carries pLDDT — the model's own estimate of local accuracy on a 0–100 scale. Regions with pLDDT<50 should be treated as essentially unmodeled; they often correspond to intrinsically disordered segments.

B-factor (Debye–Waller factor) reflects atomic displacement in the crystal lattice. It is an experimental observable (units Å²), not a prediction; low values mean the atom is pinned down, high values mean it moves or is heterogeneous across the crystal.

Predicted aligned error is AlphaFold's pairwise confidence. Unlike pLDDT (per-residue), PAE is per-residue-pair and captures whether two parts of the structure are correctly placed relative to each other. Units are ångströms of expected positional error.